Protein 5LAL (pdb70)

Organism: Arabidopsis thaliana (NCBI:txid3702)

Solvent-accessible surface area: 15996 Å² total

B-factor: mean 29.48, std 14.42, range [7.0, 119.24]

Secondary structure (DSSP, 8-state):
--SS-SEEEEEEEEEEB--SS-TTT--EEE-S----SSSS-TT-EEEEEEEEESSS-TTSPPSEEEEEEEEE--SSS--EEEEEEEEEESSS-EEEEEEEEEE-TTSSSEEEEEEEEEETTTT-EEEEEEEEEEEETTTEEEEEEEEEEEEE-/-EESSS-SEEEEEEEEEEB--SS-TTT--EEE-S----SSSS-TT-EEEEEEEEESSS-TTSPPSEEEEEEEEE--SSS--EEEEEEEEEESSS-EEEEEEEEEE-TTSSSEEEEEEEEEETTTT-EEEEEEEEEEEETTTEEEEEEEEEEEE--

Sequence (308 aa):
DQKKPCCKHFSFYFHDILYDGDNVANATSAAIVSPPGLGNFKKFGKKFVIFDGPITMDKNYLSKPVARAQGFYFYDMMKMDFNSWFSSYTLVFNSTEHKGTLNIMMGADLMMMEPTRDLSVVGGTGDFFMMARRGIATFVTDLFQGAKYFRRVKMMDDIKLYECCYTIDQKKPCCKHFSFYFHDILYDGDNVANATSAAIVSPPGLGNFKKFGKKFVIFDGPITMDKNYLSKPVARAQGFYFYDMMKKMDFNSWFSSYTLVFNSTEHKGTLNIMMGADLMMEPTRDLSVVGGTGDFFMMARGIATFVTDLFQGAKYFRRVKMMDDIKLYECCY

Foldseek 3Di:
DDDAFPDKDKWKWKAFEDPPPCVPPGFKYWDDFQPPLADQSAPGKMWGWAAIGRDDDSPDDGQWIKTWMKGFHDHYHTWMWTWIKTAGDDPVFGKIWTWTTTRGVVDQKDKIWRQAMTGQQHGWTDIWMWGWDDDDPPGMTMIIIMTGTRDGD/DFDDVFFPDKDKWKWKAFEDDPPCVPPGFKYFPDFQPPLADARAPGKMWGWAATGRDDDSPDDGQWTKTWMKGFHDHYYTWMWTWTKTAGDDPVDGKIWTWTTICRPVDQKDWTWRDAMTDQGHRWTDIWMWGWPDDDDPGMTMIIIMTGTRDHD

InterPro domains:
  IPR004265 Dirigent protein [PF03018] (40-182)
  IPR004265 Dirigent protein [PTHR46442] (14-187)
  IPR044859 Allene oxide cyclase/Dirigent protein [G3DSA:2.40.480.10] (26-182)

Radius of gyration: 28.72 Å; Cα contacts (8 Å, |Δi|>4): 1039; chains: 2; bounding box: 36×35×93 Å

GO terms:
  GO:0042803 protein homodimerization activity (F, IDA)
  GO:0042349 guiding stereospecific synthesis activity (F, IDA)
  GO:1901599 (-)-pinoresinol biosynthetic process (P, IDA)
  GO:1901598 (-)-pinoresinol metabolic process (P, IMP)
  GO:0042802 identical protein binding (F, IPI)

Nearest PDB structures (foldseek):
  5lal-assembly2_B  TM=9.994E-01  e=2.606E-28  Arabidopsis thaliana
  7uqn-assembly1_A-2  TM=2.261E-01  e=3.482E-01  Papaver somniferum
  8vo1-assembly1_A-2  TM=2.284E-01  e=1.981E-01  Papaver somniferum
  8vo2-assembly1_A-2  TM=2.224E-01  e=2.560E-01  Papaver somniferum
  8vo3-assembly1_A-2  TM=1.797E-01  e=7.515E-01  Papaver somniferum

Structure (mmCIF, N/CA/C/O backbone):
data_5LAL
#
_entry.id   5LAL
#
_cell.length_a   101.090
_cell.length_b   101.090
_cell.length_c   90.240
_cell.angle_alpha   90.000
_cell.angle_beta   90.000
_cell.angle_gamma   120.000
#
_symmetry.space_group_name_H-M   'H 3'
#
loop_
_entity.id
_entity.type
_entity.pdbx_description
1 polymer 'Dirigent protein 6'
2 branched beta-D-xylopyranose-(1-2)-[alpha-D-mannopyranose-(1-6)]beta-D-mannopyranose-(1-4)-2-acetamido-2-deoxy-beta-D-glucopyranose-(1-4)-2-acetamido-2-deoxy-beta-D-glucopyranose
3 branched 2-acetamido-2-deoxy-beta-D-glucopyranose-(1-4)-2-acetamido-2-deoxy-beta-D-glucopyranose
4 branched beta-D-xylopyranose-(1-2)-[alpha-D-mannopyranose-(1-6)]beta-D-mannopyranose-(1-4)-2-acetamido-2-deoxy-beta-D-glucopyranose-(1-4)-[alpha-L-fucopyranose-(1-3)]2-acetamido-2-deoxy-beta-D-glucopyranose
5 branched beta-D-xylopyranose-(1-2)-[alpha-D-mannopyranose-(1-3)][alpha-D-mannopyranose-(1-6)]beta-D-mannopyranose-(1-4)-2-acetamido-2-deoxy-beta-D-glucopyranose-(1-4)-[alpha-L-fucopyranose-(1-3)]2-acetamido-2-deoxy-beta-D-glucopyranose
6 non-polymer alpha-D-mannopyranose
7 non-polymer alpha-L-fucopyranose
8 non-polymer 1,2-ETHANEDIOL
9 non-polymer GLYCINE
10 water water
#
loop_
_atom_site.group_PDB
_atom_site.id
_atom_site.type_symbol
_atom_site.label_atom_id
_atom_site.label_alt_id
_atom_site.label_comp_id
_atom_site.label_asym_id
_atom_site.label_entity_id
_atom_site.label_seq_id
_atom_site.pdbx_PDB_ins_code
_atom_site.Cartn_x
_atom_site.Cartn_y
_atom_site.Cartn_z
_atom_site.occupancy
_atom_site.B_iso_or_equiv
_atom_site.auth_seq_id
_atom_site.auth_comp_id
_atom_site.auth_asym_id
_atom_site.auth_atom_id
_atom_site.pdbx_PDB_model_num
ATOM 1 N N . ASP A 1 6 ? -1.820 -9.116 -12.349 1.00 57.99 35 ASP A N 1
ATOM 2 C CA . ASP A 1 6 ? -0.527 -9.391 -11.750 1.00 50.92 35 ASP A CA 1
ATOM 3 C C . ASP A 1 6 ? -0.665 -10.586 -10.816 1.00 54.87 35 ASP A C 1
ATOM 4 O O . ASP A 1 6 ? -0.381 -10.492 -9.627 1.00 62.76 35 ASP A O 1
ATOM 9 N N . GLN A 1 7 ? -1.111 -11.713 -11.372 1.00 60.97 36 GLN A N 1
ATOM 10 C CA . GLN A 1 7 ? -1.363 -12.920 -10.591 1.00 54.88 36 GLN A CA 1
ATOM 11 C C . GLN A 1 7 ? -1.960 -13.997 -11.492 1.00 63.45 36 GLN A C 1
ATOM 12 O O . GLN A 1 7 ? -1.980 -13.842 -12.718 1.00 73.93 36 GLN A O 1
ATOM 18 N N . LYS A 1 8 ? -2.444 -15.094 -10.906 1.00 71.73 37 LYS A N 1
ATOM 19 C CA . LYS A 1 8 ? -2.976 -16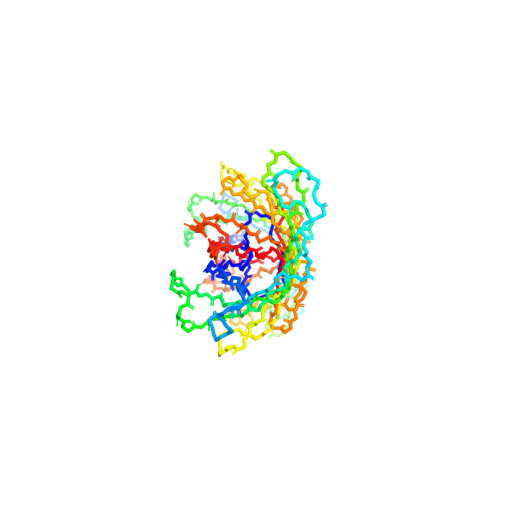.194 -11.706 1.00 62.30 37 LYS A CA 1
ATOM 20 C C . LYS A 1 8 ? -4.382 -15.891 -12.213 1.00 56.73 37 LYS A C 1
ATOM 21 O O . LYS A 1 8 ? -4.616 -15.834 -13.428 1.00 50.05 37 LYS A O 1
ATOM 27 N N . LYS A 1 9 ? -5.328 -15.683 -11.292 1.00 44.93 38 LYS A N 1
ATOM 28 C CA . LYS A 1 9 ? -6.720 -15.480 -11.676 1.00 46.23 38 LYS A CA 1
ATOM 29 C C . LYS A 1 9 ? -6.966 -14.020 -12.052 1.00 40.45 38 LYS A C 1
ATOM 30 O O . LYS A 1 9 ? -6.583 -13.110 -11.308 1.00 33.09 38 LYS A O 1
ATOM 36 N N . PRO A 1 10 ? -7.611 -13.756 -13.175 1.00 29.81 39 PRO A N 1
ATOM 37 C CA . PRO A 1 10 ? -7.895 -12.369 -13.547 1.00 26.53 39 PRO A CA 1
ATOM 38 C C . PRO A 1 10 ? -9.095 -11.802 -12.803 1.00 26.43 39 PRO A C 1
ATOM 39 O O . PRO A 1 10 ? -9.935 -12.535 -12.269 1.00 27.88 39 PRO A O 1
ATOM 50 N N . CYS A 1 11 ? -9.197 -10.472 -12.807 1.00 25.12 40 CYS A N 1
ATOM 51 C CA A CYS A 1 11 ? -10.349 -9.803 -12.220 0.71 27.52 40 CYS A CA 1
ATOM 52 C CA B CYS A 1 11 ? -10.359 -9.813 -12.217 0.29 27.73 40 CYS A CA 1
ATOM 53 C C . CYS A 1 11 ? -11.548 -9.729 -13.160 1.00 30.09 40 CYS A C 1
ATOM 54 O O . CYS A 1 11 ? -12.662 -9.463 -12.706 1.00 29.40 40 CYS A O 1
ATOM 66 N N . LYS A 1 12 ? -11.356 -9.946 -14.456 1.00 23.83 41 LYS A N 1
ATOM 67 C CA . LYS A 1 12 ? -12.467 -10.000 -15.394 1.00 25.79 41 LYS A CA 1
ATOM 68 C C . LYS A 1 12 ? -11.999 -10.919 -16.510 1.00 22.71 41 LYS A C 1
ATOM 69 O O . LYS A 1 12 ? -10.837 -10.835 -16.925 1.00 24.16 41 LYS A O 1
ATOM 77 N N . HIS A 1 13 ? -12.864 -11.829 -16.937 1.00 23.29 42 HIS A N 1
ATOM 78 C CA . HIS A 1 13 ? -12.534 -12.823 -17.958 1.00 24.12 42 HIS A CA 1
ATOM 79 C C . HIS A 1 13 ? -13.705 -12.905 -18.927 1.00 28.06 42 HIS A C 1
ATOM 80 O O . HIS A 1 13 ? -14.840 -13.128 -18.497 1.00 30.96 42 HIS A O 1
ATOM 87 N N . PHE A 1 14 ? -13.431 -12.697 -20.222 1.00 22.38 43 PHE A N 1
ATOM 88 C CA . PHE A 1 14 ? -14.372 -12.868 -21.335 1.00 25.93 43 PHE A CA 1
ATOM 89 C C . PHE A 1 14 ? -13.811 -13.905 -22.285 1.00 23.05 43 PHE A C 1
ATOM 90 O O . PHE A 1 14 ? -12.603 -13.990 -22.479 1.00 25.09 43 PHE A O 1
ATOM 98 N N . SER A 1 15 ? -14.688 -14.697 -22.878 1.00 19.86 44 SER A N 1
ATOM 99 C CA . SER A 1 15 ? -14.316 -15.635 -23.922 1.00 21.45 44 SER A CA 1
ATOM 100 C C . SER A 1 15 ? -15.353 -15.483 -25.026 1.00 23.94 44 SER A C 1
ATOM 101 O O . SER A 1 15 ? -16.557 -15.603 -24.772 1.00 25.15 44 SER A O 1
ATOM 104 N N . PHE A 1 16 ? -14.903 -15.219 -26.250 1.00 20.53 45 PHE A N 1
ATOM 105 C CA . PHE A 1 16 ? -15.818 -15.056 -27.378 1.00 19.71 45 PHE A CA 1
ATOM 106 C C . PHE A 1 16 ? -15.030 -15.220 -28.683 1.00 19.34 45 PHE A C 1
ATOM 107 O O . PHE A 1 16 ? -13.825 -15.491 -28.670 1.00 20.13 45 PHE A O 1
ATOM 124 N N . TYR A 1 17 ? -15.742 -15.168 -29.802 1.00 17.36 46 TYR A N 1
ATOM 125 C CA . TYR A 1 17 ? -15.192 -15.488 -31.118 1.00 18.01 46 TYR A CA 1
ATOM 126 C C . TYR A 1 17 ? -15.160 -14.255 -32.007 1.00 18.75 46 TYR A C 1
ATOM 127 O O . TYR A 1 17 ? -16.142 -13.506 -32.105 1.00 17.84 46 TYR A O 1
ATOM 145 N N . PHE A 1 18 ? -14.015 -14.055 -32.648 1.00 18.04 47 PHE A N 1
ATOM 146 C CA . PHE A 1 18 ? -13.820 -13.040 -33.663 1.00 16.68 47 PHE A CA 1
ATOM 147 C C . PHE A 1 18 ? -13.859 -13.703 -35.035 1.00 15.49 47 PHE A C 1
ATOM 148 O O . PHE A 1 18 ? -13.235 -14.755 -35.242 1.00 16.85 47 PHE A O 1
ATOM 165 N N . HIS A 1 19 ? -14.548 -13.059 -35.973 1.00 14.52 48 HIS A N 1
ATOM 166 C CA . HIS A 1 19 ? -14.715 -13.557 -37.340 1.00 15.28 48 HIS A CA 1
ATOM 167 C C . HIS A 1 19 ? -14.106 -12.584 -38.331 1.00 16.64 48 HIS A C 1
ATOM 168 O O . HIS A 1 19 ? -14.301 -11.373 -38.208 1.00 17.11 48 HIS A O 1
ATOM 182 N N . ASP A 1 20 ? -13.465 -13.124 -39.375 1.00 16.65 49 ASP A N 1
ATOM 183 C CA . ASP A 1 20 ? -12.877 -12.290 -40.428 1.00 16.12 49 ASP A CA 1
ATOM 184 C C . ASP A 1 20 ? -13.277 -12.869 -41.782 1.00 15.56 49 ASP A C 1
ATOM 185 O O . ASP A 1 20 ? -12.994 -14.045 -42.045 1.00 16.69 49 ASP A O 1
ATOM 194 N N . ILE A 1 21 ? -13.929 -12.055 -42.614 1.00 15.19 50 ILE A N 1
ATOM 195 C CA . ILE A 1 21 ? -14.319 -12.424 -43.976 1.00 15.56 50 ILE A CA 1
ATOM 196 C C . ILE A 1 21 ? -13.653 -11.415 -44.895 1.00 14.53 50 ILE A C 1
ATOM 197 O O . ILE A 1 21 ? -14.073 -10.260 -44.977 1.00 16.40 50 ILE A O 1
ATOM 213 N N . LEU A 1 22 ? -12.583 -11.836 -45.545 1.00 14.68 51 LEU A N 1
ATOM 214 C CA . LEU A 1 22 ? -11.798 -10.919 -46.358 1.00 15.68 51 LEU A CA 1
ATOM 215 C C . LEU A 1 22 ? -12.551 -10.523 -47.626 1.00 17.96 51 LEU A C 1
ATOM 216 O O . LEU A 1 22 ? -13.202 -11.347 -48.290 1.00 19.75 51 LEU A O 1
ATOM 232 N N . TYR A 1 23 ? -12.463 -9.257 -47.966 1.00 16.45 52 TYR A N 1
ATOM 233 C CA . TYR A 1 23 ? -12.980 -8.765 -49.246 1.00 17.30 52 TYR A CA 1
ATOM 234 C C . TYR A 1 23 ? -12.243 -9.417 -50.415 1.00 18.64 52 TYR A C 1
ATOM 235 O O . TYR A 1 23 ? -11.014 -9.470 -50.437 1.00 21.14 52 TYR A O 1
ATOM 253 N N . ASP A 1 24 ? -12.994 -9.969 -51.371 1.00 21.24 53 ASP A N 1
ATOM 254 C CA . ASP A 1 24 ? -12.383 -10.693 -52.478 1.00 23.02 53 ASP A CA 1
ATOM 255 C C . ASP A 1 24 ? -12.592 -9.998 -53.808 1.00 27.90 53 ASP A C 1
ATOM 256 O O . ASP A 1 24 ? -12.307 -10.590 -54.863 1.00 27.73 53 ASP A O 1
ATOM 265 N N . GLY A 1 25 ? -13.058 -8.742 -53.783 1.00 25.62 54 GLY A N 1
ATOM 266 C CA . GLY A 1 25 ? -13.356 -7.997 -54.986 1.00 25.30 54 GLY A CA 1
ATOM 267 C C . GLY A 1 25 ? -14.810 -8.038 -55.379 1.00 28.22 54 GLY A C 1
ATOM 268 O O . GLY A 1 25 ? -15.257 -7.168 -56.144 1.00 30.78 54 GLY A O 1
ATOM 272 N N . ASP A 1 26 ? -15.565 -9.004 -54.838 1.00 26.43 55 ASP A N 1
ATOM 273 C CA . ASP A 1 26 ? -16.920 -9.306 -55.278 1.00 31.69 55 ASP A CA 1
ATOM 274 C C . ASP A 1 26 ? -17.915 -9.538 -54.134 1.00 33.49 55 ASP A C 1
ATOM 275 O O . ASP A 1 26 ? -19.049 -9.962 -54.390 1.00 32.03 55 ASP A O 1
ATOM 284 N N . ASN A 1 27 ? -17.539 -9.321 -52.880 1.00 23.04 56 ASN A N 1
ATOM 285 C CA . ASN A 1 27 ? -18.388 -9.664 -51.730 1.00 24.54 56 ASN A CA 1
ATOM 286 C C . ASN A 1 27 ? -18.506 -8.482 -50.749 1.00 22.34 56 ASN A C 1
ATOM 287 O O . ASN A 1 27 ? -18.371 -8.635 -49.529 1.00 21.94 56 ASN A O 1
ATOM 298 N N . VAL A 1 28 ? -18.819 -7.281 -51.258 1.00 22.20 57 VAL A N 1
ATOM 299 C CA . VAL A 1 28 ? -18.844 -6.092 -50.401 1.00 23.04 57 VAL A CA 1
ATOM 300 C C . VAL A 1 28 ? -19.771 -6.304 -49.212 1.00 19.31 57 VAL A C 1
ATOM 301 O O . VAL A 1 28 ? -19.426 -5.989 -48.070 1.00 22.04 57 VAL A O 1
ATOM 314 N N . ALA A 1 29 ? -20.989 -6.826 -49.453 1.00 23.30 58 ALA A N 1
ATOM 315 C CA . ALA A 1 29 ? -21.960 -6.920 -48.371 1.00 22.17 58 ALA A CA 1
ATOM 316 C C . ALA A 1 29 ? -21.537 -7.887 -47.272 1.00 19.12 58 ALA A C 1
ATOM 317 O O . ALA A 1 29 ? -21.860 -7.661 -46.104 1.00 23.06 58 ALA A O 1
ATOM 324 N N . ASN A 1 30 ? -20.814 -8.951 -47.618 1.00 20.07 59 ASN A N 1
ATOM 325 C CA . ASN A 1 30 ? -20.473 -9.991 -46.652 1.00 19.29 59 ASN A CA 1
ATOM 326 C C . ASN A 1 30 ? -19.121 -9.773 -45.987 1.00 17.97 59 ASN A C 1
ATOM 327 O O . ASN A 1 30 ? -18.897 -10.275 -44.879 1.00 18.96 59 ASN A O 1
ATOM 337 N N . ALA A 1 31 ? -18.241 -9.005 -46.605 1.00 18.75 60 ALA A N 1
ATOM 338 C CA . ALA A 1 31 ? -16.880 -8.886 -46.104 1.00 17.26 60 ALA A CA 1
ATOM 339 C C . ALA A 1 31 ? -16.836 -8.026 -44.846 1.00 17.37 60 ALA A C 1
ATOM 340 O O . ALA A 1 31 ? -17.605 -7.062 -44.675 1.00 18.36 60 ALA A O 1
ATOM 347 N N . THR A 1 32 ? -15.875 -8.346 -43.972 1.00 16.02 61 THR A N 1
ATOM 348 C CA . THR A 1 32 ? -15.623 -7.583 -42.755 1.00 14.85 61 THR A CA 1
ATOM 349 C C . THR A 1 32 ? -14.245 -6.962 -42.749 1.00 17.21 61 THR A C 1
ATOM 350 O O . THR A 1 32 ? -13.953 -6.170 -41.848 1.00 16.55 61 THR A O 1
ATOM 361 N N . SER A 1 33 ? -13.423 -7.255 -43.743 1.00 15.97 62 SER A N 1
ATOM 362 C CA . SER A 1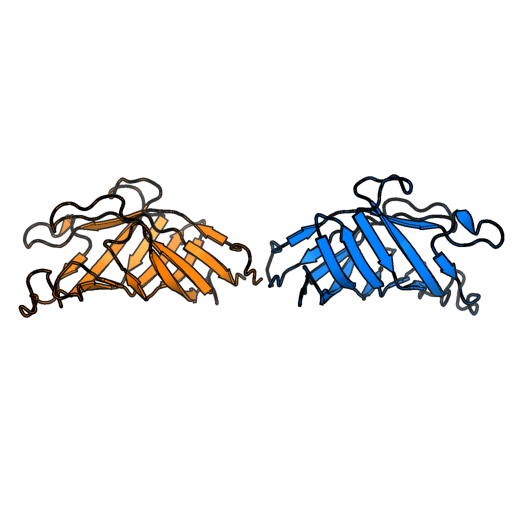 33 ? -12.026 -6.839 -43.728 1.00 14.06 62 SER A CA 1
ATOM 363 C C . SER A 1 33 ? -11.554 -6.734 -45.168 1.00 16.94 62 SER A C 1
ATOM 364 O O . SER A 1 33 ? -12.182 -7.263 -46.080 1.00 16.45 62 SER A O 1
ATOM 372 N N . ALA A 1 34 ? -10.436 -6.052 -45.374 1.00 14.61 63 ALA A N 1
ATOM 373 C CA . ALA A 1 34 ? -9.867 -5.951 -46.710 1.00 14.18 63 ALA A CA 1
ATOM 374 C C . ALA A 1 34 ? -8.366 -5.749 -46.589 1.00 13.61 63 ALA A C 1
ATOM 375 O O . ALA A 1 34 ? -7.878 -4.964 -45.761 1.00 15.35 63 ALA A O 1
ATOM 382 N N . ALA A 1 35 ? -7.638 -6.430 -47.463 1.00 14.92 64 ALA A N 1
ATOM 383 C CA . ALA A 1 35 ? -6.224 -6.164 -47.617 1.00 13.80 64 ALA A CA 1
ATOM 384 C C . ALA A 1 35 ? -6.031 -4.863 -48.350 1.00 16.74 64 ALA A C 1
ATOM 385 O O . ALA A 1 35 ? -6.776 -4.545 -49.288 1.00 18.87 64 ALA A O 1
ATOM 392 N N . ILE A 1 36 ? -5.039 -4.102 -47.925 1.00 14.96 65 ILE A N 1
ATOM 393 C CA . ILE A 1 36 ? -4.786 -2.798 -48.525 1.00 15.36 65 ILE A CA 1
ATOM 394 C C . ILE A 1 36 ? -3.577 -2.785 -49.439 1.00 15.37 65 ILE A C 1
ATOM 395 O O . ILE A 1 36 ? -3.383 -1.799 -50.160 1.00 17.71 65 ILE A O 1
ATOM 411 N N . VAL A 1 37 ? -2.751 -3.834 -49.415 1.00 15.86 66 VAL A N 1
ATOM 412 C CA . VAL A 1 37 ? -1.572 -3.969 -50.266 1.00 17.82 66 VAL A CA 1
ATOM 413 C C . VAL A 1 37 ? -1.485 -5.413 -50.721 1.00 16.27 66 VAL A C 1
ATOM 414 O O . VAL A 1 37 ? -1.979 -6.327 -50.057 1.00 20.14 66 VAL A O 1
ATOM 427 N N . SER A 1 38 ? -0.875 -5.602 -51.890 1.00 18.37 67 SER A N 1
ATOM 428 C CA . SER A 1 38 ? -0.377 -6.913 -52.271 1.00 17.86 67 SER A CA 1
ATOM 429 C C . SER A 1 38 ? 0.846 -7.261 -51.424 1.00 18.88 67 SER A C 1
ATOM 430 O O . SER A 1 38 ? 1.585 -6.375 -50.999 1.00 19.47 67 SER A O 1
ATOM 438 N N . PRO A 1 39 ? 1.093 -8.533 -51.163 1.00 18.02 68 PRO A N 1
ATOM 439 C CA . PRO A 1 39 ? 2.318 -8.899 -50.439 1.00 18.58 68 PRO A CA 1
ATOM 440 C C . PRO A 1 39 ? 3.510 -8.566 -51.311 1.00 16.98 68 PRO A C 1
ATOM 441 O O . PRO A 1 39 ? 3.435 -8.741 -52.534 1.00 18.40 68 PRO A O 1
ATOM 452 N N . PRO A 1 40 ? 4.613 -8.068 -50.744 1.00 15.91 69 PRO A N 1
ATOM 453 C CA . PRO A 1 40 ? 5.747 -7.681 -51.593 1.00 18.07 69 PRO A CA 1
ATOM 454 C C . PRO A 1 40 ? 6.465 -8.842 -52.255 1.00 20.31 69 PRO A C 1
ATOM 455 O O . PRO A 1 40 ? 7.189 -8.620 -53.233 1.00 21.61 69 PRO A O 1
ATOM 466 N N . GLY A 1 41 ? 6.260 -10.063 -51.783 1.00 19.23 70 GLY A N 1
ATOM 467 C CA . GLY A 1 41 ? 6.937 -11.226 -52.324 1.00 20.91 70 GLY A CA 1
ATOM 468 C C . GLY A 1 41 ? 8.125 -11.723 -51.535 1.00 22.62 70 GLY A C 1
ATOM 469 O O . GLY A 1 41 ? 9.065 -12.266 -52.133 1.00 24.41 70 GLY A O 1
ATOM 473 N N . LEU A 1 42 ? 8.127 -11.552 -50.220 1.00 19.35 71 LEU A N 1
ATOM 474 C CA . LEU A 1 42 ? 9.206 -12.039 -49.361 1.00 18.38 71 LEU A CA 1
ATOM 475 C C . LEU A 1 42 ? 8.771 -13.403 -48.856 1.00 21.24 71 LEU A C 1
ATOM 476 O O . LEU A 1 42 ? 8.145 -13.547 -47.800 1.00 21.42 71 LEU A O 1
ATOM 492 N N . GLY A 1 43 ? 9.083 -14.439 -49.635 1.00 22.21 72 GLY A N 1
ATOM 493 C CA . GLY A 1 43 ? 8.587 -15.756 -49.315 1.00 20.42 72 GLY A CA 1
ATOM 494 C C . GLY A 1 43 ? 7.171 -15.959 -49.822 1.00 21.26 72 GLY A C 1
ATOM 495 O O . GLY A 1 43 ? 6.563 -15.089 -50.460 1.00 24.40 72 GLY A O 1
ATOM 499 N N . ASN A 1 44 ? 6.658 -17.154 -49.542 1.00 24.11 73 ASN A N 1
ATOM 500 C CA . ASN A 1 44 ? 5.403 -17.622 -50.112 1.00 27.05 73 ASN A CA 1
ATOM 501 C C . ASN A 1 44 ? 4.268 -17.655 -49.104 1.00 28.57 73 ASN A C 1
ATOM 502 O O . ASN A 1 44 ? 3.244 -18.288 -49.374 1.00 28.64 73 ASN A O 1
ATOM 513 N N . PHE A 1 45 ? 4.430 -17.005 -47.947 1.00 21.58 74 PHE A N 1
ATOM 514 C CA . PHE A 1 45 ? 3.452 -17.033 -46.859 1.00 21.46 74 PHE A CA 1
ATOM 515 C C . PHE A 1 45 ? 2.853 -15.656 -46.595 1.00 17.97 74 PHE A C 1
ATOM 516 O O . PHE A 1 45 ? 2.511 -15.326 -45.457 1.00 19.51 74 PHE A O 1
ATOM 533 N N . LYS A 1 46 ? 2.793 -14.847 -47.628 1.00 17.51 75 LYS A N 1
ATOM 534 C CA A LYS A 1 46 ? 2.072 -13.579 -47.616 0.45 18.26 75 LYS A CA 1
ATOM 535 C CA B LYS A 1 46 ? 2.066 -13.582 -47.609 0.55 18.21 75 LYS A CA 1
ATOM 536 C C . LYS A 1 46 ? 2.710 -12.521 -46.724 1.00 16.46 75 LYS A C 1
ATOM 537 O O . LYS A 1 46 ? 2.032 -11.585 -46.304 1.00 15.45 75 LYS A O 1
ATOM 572 N N . PHE A 1 47 ? 4.014 -12.620 -46.443 1.00 15.52 76 PHE A N 1
ATOM 573 C CA . PHE A 1 47 ? 4.713 -11.594 -45.672 1.00 16.73 76 PHE A CA 1
ATOM 574 C C . PHE A 1 47 ? 4.351 -10.211 -46.183 1.00 14.82 76 PHE A C 1
ATOM 575 O O . PHE A 1 47 ? 4.436 -9.936 -47.376 1.00 15.31 76 PHE A O 1
ATOM 592 N N . GLY A 1 48 ? 3.920 -9.357 -45.267 1.00 15.25 77 GLY A N 1
ATOM 593 C CA . GLY A 1 48 ? 3.610 -7.978 -45.591 1.00 15.83 77 GLY A CA 1
ATOM 594 C C . GLY A 1 48 ? 2.179 -7.713 -46.011 1.00 16.95 77 GLY A C 1
ATOM 595 O O . GLY A 1 48 ? 1.800 -6.539 -46.094 1.00 17.22 77 GLY A O 1
ATOM 599 N N . LYS A 1 49 ? 1.371 -8.741 -46.278 1.00 16.64 78 LYS A N 1
ATOM 600 C CA A LYS A 1 49 ? -0.049 -8.529 -46.552 0.56 14.38 78 LYS A CA 1
ATOM 601 C CA B LYS A 1 49 ? -0.048 -8.529 -46.553 0.44 14.37 78 LYS A CA 1
ATOM 602 C C . LYS A 1 49 ? -0.697 -7.910 -45.325 1.00 15.84 78 LYS A C 1
ATOM 603 O O . LYS A 1 49 ? -0.609 -8.454 -44.224 1.00 15.32 78 LYS A O 1
ATOM 638 N N . PHE A 1 50 ? -1.344 -6.759 -45.505 1.00 15.15 79 PHE A N 1
ATOM 639 C CA . PHE A 1 50 ? -1.816 -5.923 -44.401 1.00 13.50 79 PHE A CA 1
ATOM 640 C C . PHE A 1 50 ? -3.324 -5.769 -44.557 1.00 13.66 79 PHE A C 1
ATOM 641 O O . PHE A 1 50 ? -3.793 -5.343 -45.620 1.00 14.33 79 PHE A O 1
ATOM 658 N N . VAL A 1 51 ? -4.074 -6.093 -43.496 1.00 13.85 80 VAL A N 1
ATOM 659 C CA . VAL A 1 51 ? -5.531 -6.194 -43.560 1.00 13.44 80 VAL A CA 1
ATOM 660 C C . VAL A 1 51 ? -6.129 -5.293 -42.493 1.00 12.49 80 VAL A C 1
ATOM 661 O O . VAL A 1 51 ? -5.779 -5.405 -41.312 1.00 14.09 80 VAL A O 1
ATOM 674 N N . ILE A 1 52 ? -7.089 -4.472 -42.882 1.00 13.58 81 ILE A N 1
ATOM 675 C CA . ILE A 1 52 ? -7.881 -3.695 -41.938 1.00 14.76 81 ILE A CA 1
ATOM 676 C C . ILE A 1 52 ? -9.240 -4.360 -41.782 1.00 14.88 81 ILE A C 1
ATOM 677 O O . ILE A 1 52 ? -9.817 -4.833 -42.766 1.00 14.67 81 ILE A O 1
ATOM 693 N N . PHE A 1 53 ? -9.739 -4.401 -40.544 1.00 13.82 82 PHE A N 1
ATOM 694 C CA . PHE A 1 53 ? -10.975 -5.110 -40.265 1.00 14.40 82 PHE A CA 1
ATOM 695 C C . PHE A 1 53 ? -11.902 -4.362 -39.315 1.00 14.72 82 PHE A C 1
ATOM 696 O O . PHE A 1 53 ? -11.479 -3.553 -38.481 1.00 15.15 82 PHE A O 1
ATOM 713 N N . ASP A 1 54 ? -13.202 -4.668 -39.471 1.00 16.92 83 ASP A N 1
ATOM 714 C CA . ASP A 1 54 ? -14.269 -4.263 -38.544 1.00 15.81 83 ASP A CA 1
ATOM 715 C C . ASP A 1 54 ? -15.198 -5.478 -38.447 1.00 17.96 83 ASP A C 1
ATOM 716 O O . ASP A 1 54 ? -16.167 -5.601 -39.209 1.00 18.22 83 ASP A O 1
ATOM 725 N N . GLY A 1 55 ? -14.861 -6.396 -37.567 1.00 18.41 84 GLY A N 1
ATOM 726 C CA . GLY A 1 55 ? -15.524 -7.681 -37.544 1.00 16.63 84 GLY A CA 1
ATOM 727 C C . GLY A 1 55 ? -16.316 -7.912 -36.294 1.00 16.76 84 GLY A C 1
ATOM 728 O O . GLY A 1 55 ? -16.101 -7.255 -35.265 1.00 17.27 84 GLY A O 1
ATOM 732 N N . PRO A 1 56 ? -17.261 -8.856 -36.364 1.00 15.83 85 PRO A N 1
ATOM 733 C CA . PRO A 1 56 ? -18.130 -9.130 -35.226 1.00 19.17 85 PRO A CA 1
ATOM 734 C C . PRO A 1 56 ? -17.461 -10.035 -34.218 1.00 16.04 85 PRO A C 1
ATOM 735 O O . PRO A 1 56 ? -16.656 -10.919 -34.546 1.00 17.23 85 PRO A O 1
ATOM 746 N N . ILE A 1 57 ? -17.841 -9.812 -32.959 1.00 16.60 86 ILE A N 1
ATOM 747 C CA . ILE A 1 57 ? -17.472 -10.643 -31.824 1.00 17.47 86 ILE A CA 1
ATOM 748 C C . ILE A 1 57 ? -18.770 -11.281 -31.346 1.00 19.22 86 ILE A C 1
ATOM 749 O O . ILE A 1 57 ? -19.728 -10.557 -31.030 1.00 18.88 86 ILE A O 1
ATOM 765 N N . THR A 1 58 ? -18.816 -12.609 -31.362 1.00 18.18 87 THR A N 1
ATOM 766 C CA . THR A 1 58 ? -20.006 -13.387 -31.038 1.00 20.26 87 THR A CA 1
ATOM 767 C C . THR A 1 58 ? -19.708 -14.350 -29.894 1.00 20.94 87 THR A C 1
ATOM 768 O O . THR A 1 58 ? -18.575 -14.796 -29.690 1.00 19.78 87 THR A O 1
ATOM 779 N N . MET A 1 59 ? -20.770 -14.730 -29.153 1.00 22.60 88 MET A N 1
ATOM 780 C CA . MET A 1 59 ? -20.584 -15.692 -28.073 1.00 22.90 88 MET A CA 1
ATOM 781 C C . MET A 1 59 ? -20.492 -17.133 -28.551 1.00 23.41 88 MET A C 1
ATOM 782 O O . MET A 1 59 ? -19.841 -17.962 -27.901 1.00 25.33 88 MET A O 1
ATOM 796 N N . ASP A 1 60 ? -21.093 -17.444 -29.688 1.00 26.38 89 ASP A N 1
ATOM 797 C CA . ASP A 1 60 ? -20.967 -18.767 -30.285 1.00 26.40 89 ASP A CA 1
ATOM 798 C C . ASP A 1 60 ? -20.157 -18.666 -31.583 1.00 26.47 89 ASP A C 1
ATOM 799 O O . ASP A 1 60 ? -19.599 -17.606 -31.917 1.00 24.68 89 ASP A O 1
ATOM 808 N N . LYS A 1 61 ? -20.068 -19.771 -32.311 1.00 25.27 90 LYS A N 1
ATOM 809 C CA . LYS A 1 61 ? -19.174 -19.872 -33.463 1.00 24.83 90 LYS A CA 1
ATOM 810 C C . LYS A 1 61 ? -19.795 -19.396 -34.772 1.00 21.29 90 LYS A C 1
ATOM 811 O O . LYS A 1 61 ? -19.161 -19.509 -35.825 1.00 24.65 90 LYS A O 1
ATOM 830 N N . ASN A 1 62 ? -20.988 -18.854 -34.743 1.00 23.06 91 ASN A N 1
ATOM 831 C CA . ASN A 1 62 ? -21.716 -18.462 -35.937 1.00 23.89 91 ASN A CA 1
ATOM 832 C C . ASN A 1 62 ? -21.455 -16.984 -36.210 1.00 23.42 91 ASN A C 1
ATOM 833 O O . ASN A 1 62 ? -21.827 -16.131 -35.402 1.00 22.96 91 ASN A O 1
ATOM 844 N N . TYR A 1 63 ? -20.833 -16.682 -37.349 1.00 22.79 92 TYR A N 1
ATOM 845 C CA . TYR A 1 63 ? -20.553 -15.283 -37.709 1.00 21.30 92 TYR A CA 1
ATOM 846 C C . TYR A 1 63 ? -21.812 -14.453 -37.916 1.00 23.07 92 TYR A C 1
ATOM 847 O O . TYR A 1 63 ? -21.719 -13.223 -38.004 1.00 26.15 92 TYR A O 1
ATOM 865 N N . LEU A 1 64 ? -22.979 -15.083 -38.025 1.00 25.75 93 LEU A N 1
ATOM 866 C CA . LEU A 1 64 ? -24.229 -14.355 -38.171 1.00 25.97 93 LEU A CA 1
ATOM 867 C C . LEU A 1 64 ? -24.942 -14.099 -36.848 1.00 24.14 93 LEU A C 1
ATOM 868 O O . LEU A 1 64 ? -25.996 -13.454 -36.854 1.00 29.48 93 LEU A O 1
ATOM 884 N N . SER A 1 65 ? -24.411 -14.603 -35.738 1.00 23.47 94 SER A N 1
ATOM 885 C CA . SER A 1 65 ? -25.016 -14.374 -34.426 1.00 21.94 94 SER A CA 1
ATOM 886 C C . SER A 1 65 ? -24.981 -12.894 -34.059 1.00 25.93 94 SER A C 1
ATOM 887 O O . SER A 1 65 ? -24.135 -12.127 -34.538 1.00 26.49 94 SER A O 1
ATOM 895 N N . LYS A 1 66 ? -25.904 -12.491 -33.190 1.00 27.03 95 LYS A N 1
ATOM 896 C CA . LYS A 1 66 ? -25.962 -11.105 -32.752 1.00 27.72 95 LYS A CA 1
ATOM 897 C C . LYS A 1 66 ? -24.646 -10.758 -32.068 1.00 23.66 95 LYS A C 1
ATOM 898 O O . LYS A 1 66 ? -24.274 -11.428 -31.105 1.00 27.50 95 LYS A O 1
ATOM 917 N N . PRO A 1 67 ? -23.914 -9.749 -32.534 1.00 23.19 96 PRO A N 1
ATOM 918 C CA . PRO A 1 67 ? -22.616 -9.453 -31.919 1.00 21.32 96 PRO A CA 1
ATOM 919 C C . PRO A 1 67 ? -22.757 -8.857 -30.529 1.00 21.86 96 PRO A C 1
ATOM 920 O O . PRO A 1 67 ? -23.651 -8.051 -30.257 1.00 25.44 96 PRO A O 1
ATOM 931 N N . VAL A 1 68 ? -21.812 -9.219 -29.677 1.00 19.96 97 VAL A N 1
ATOM 932 C CA . VAL A 1 68 ? -21.693 -8.623 -28.351 1.00 21.17 97 VAL A CA 1
ATOM 933 C C . VAL A 1 68 ? -20.701 -7.465 -28.362 1.00 22.81 97 VAL A C 1
ATOM 934 O O . VAL A 1 68 ? -20.690 -6.651 -27.422 1.00 22.75 97 VAL A O 1
ATOM 947 N N . ALA A 1 69 ? -19.892 -7.351 -29.411 1.00 19.75 98 ALA A N 1
ATOM 948 C CA . ALA A 1 69 ? -18.910 -6.288 -29.575 1.00 18.56 98 ALA A CA 1
ATOM 949 C C . ALA A 1 69 ? -18.448 -6.357 -31.016 1.00 21.12 98 ALA A C 1
ATOM 950 O O . ALA A 1 69 ? -18.799 -7.283 -31.753 1.00 18.92 98 ALA A O 1
ATOM 957 N N . ARG A 1 70 ? -17.623 -5.389 -31.385 1.00 17.96 99 ARG A N 1
ATOM 958 C CA . ARG A 1 70 ? -16.922 -5.401 -32.656 1.00 17.58 99 ARG A CA 1
ATOM 959 C C . ARG A 1 70 ? -15.438 -5.274 -32.373 1.00 18.24 99 ARG A C 1
ATOM 960 O O . ARG A 1 70 ? -15.021 -4.747 -31.338 1.00 19.18 99 ARG A O 1
ATOM 981 N N . ALA A 1 71 ? -14.645 -5.845 -33.265 1.00 16.69 100 ALA A N 1
ATOM 982 C CA . ALA A 1 71 ? -13.197 -5.679 -33.257 1.00 16.25 100 ALA A CA 1
ATOM 983 C C . ALA A 1 71 ? -12.815 -4.853 -34.471 1.00 14.41 100 ALA A C 1
ATOM 984 O O . ALA A 1 71 ? -13.138 -5.209 -35.607 1.00 15.85 100 ALA A O 1
ATOM 991 N N . GLN A 1 72 ? -12.141 -3.734 -34.230 1.00 14.97 101 GLN A N 1
ATOM 992 C CA . GLN A 1 72 ? -11.710 -2.784 -35.262 1.00 14.42 101 GLN A CA 1
ATOM 993 C C . GLN A 1 72 ? -10.212 -2.584 -35.143 1.00 13.21 101 GLN A C 1
ATOM 994 O O . GLN A 1 72 ? -9.713 -2.278 -34.055 1.00 13.77 101 GLN A O 1
ATOM 1008 N N . GLY A 1 73 ? -9.510 -2.775 -36.243 1.00 13.52 102 GLY A N 1
ATOM 1009 C CA . GLY A 1 73 ? -8.073 -2.623 -36.216 1.00 14.39 102 GLY A CA 1
ATOM 1010 C C . GLY A 1 73 ? -7.444 -3.270 -37.416 1.00 13.38 102 GLY A C 1
ATOM 1011 O O . GLY A 1 73 ? -8.022 -3.238 -38.505 1.00 12.77 102 GLY A O 1
ATOM 1015 N N . PHE A 1 74 ? -6.256 -3.861 -37.254 1.00 12.98 103 PHE A N 1
ATOM 1016 C CA . PHE A 1 74 ? -5.549 -4.429 -38.378 1.00 12.89 103 PHE A CA 1
ATOM 1017 C C . PHE A 1 74 ? -4.739 -5.632 -37.939 1.00 13.40 103 PHE A C 1
ATOM 1018 O O . PHE A 1 74 ? -4.420 -5.819 -36.753 1.00 13.63 103 PHE A O 1
ATOM 1035 N N . TYR A 1 75 ? -4.402 -6.435 -38.928 1.00 13.56 104 TYR A N 1
ATOM 1036 C CA . TYR A 1 75 ? -3.407 -7.474 -38.781 1.00 14.39 104 TYR A CA 1
ATOM 1037 C C . TYR A 1 75 ? -2.564 -7.510 -40.036 1.00 13.20 104 TYR A C 1
ATOM 1038 O O . TYR A 1 75 ? -2.986 -7.098 -41.119 1.00 13.78 104 TYR A O 1
ATOM 1056 N N . PHE A 1 76 ? -1.370 -8.063 -39.903 1.00 14.06 105 PHE A N 1
ATOM 1057 C CA . PHE A 1 76 ? -0.560 -8.357 -41.075 1.00 13.76 105 PHE A CA 1
ATOM 1058 C C . PHE A 1 76 ? 0.224 -9.642 -40.905 1.00 14.86 105 PHE A C 1
ATOM 1059 O O . PHE A 1 76 ? 0.512 -10.061 -39.806 1.00 15.26 105 PHE A O 1
ATOM 1076 N N . TYR A 1 77 ? 0.549 -10.263 -42.025 1.00 14.28 106 TYR A N 1
ATOM 1077 C CA . TYR A 1 77 ? 1.422 -11.434 -42.000 1.00 16.99 106 TYR A CA 1
ATOM 1078 C C . TYR A 1 77 ? 2.879 -11.009 -42.026 1.00 15.23 106 TYR A C 1
ATOM 1079 O O . TYR A 1 77 ? 3.253 -9.986 -42.599 1.00 14.29 106 TYR A O 1
ATOM 1097 N N . ASP A 1 78 ? 3.731 -11.771 -41.341 1.00 15.33 107 ASP A N 1
ATOM 1098 C CA . ASP A 1 78 ? 5.085 -11.270 -41.129 1.00 15.50 107 ASP A CA 1
ATOM 1099 C C . ASP A 1 78 ? 6.140 -12.360 -41.016 1.00 15.35 107 ASP A C 1
ATOM 1100 O O . ASP A 1 78 ? 7.156 -12.149 -40.338 1.00 16.80 107 ASP A O 1
ATOM 1109 N N . MET A 1 79 ? 5.972 -13.486 -41.715 1.00 15.79 108 MET A N 1
ATOM 1110 C CA A MET A 1 79 ? 6.992 -14.526 -41.704 0.61 17.13 108 MET A CA 1
ATOM 1111 C CA B MET A 1 79 ? 6.986 -14.528 -41.708 0.39 17.00 108 MET A CA 1
ATOM 1112 C C . MET A 1 79 ? 7.281 -15.014 -43.120 1.00 17.71 108 MET A C 1
ATOM 1113 O O . MET A 1 79 ? 6.382 -15.182 -43.942 1.00 17.60 108 MET A O 1
ATOM 1138 N N . LYS A 1 80 ? 8.568 -15.236 -43.389 1.00 18.88 109 LYS A N 1
ATOM 1139 C CA . LYS A 1 80 ? 9.038 -15.603 -44.719 1.00 18.48 109 LYS A CA 1
ATOM 1140 C C . LYS A 1 80 ? 8.773 -17.070 -45.044 1.00 17.26 109 LYS A C 1
ATOM 1141 O O . LYS A 1 80 ? 8.404 -17.377 -46.176 1.00 20.93 109 LYS A O 1
ATOM 1160 N N . MET A 1 81 ? 8.912 -17.948 -44.055 1.00 19.35 110 MET A N 1
ATOM 1161 C CA . MET A 1 81 ? 8.971 -19.393 -44.317 1.00 24.30 110 MET A CA 1
ATOM 1162 C C . MET A 1 81 ? 7.783 -20.173 -43.776 1.00 27.95 110 MET A C 1
ATOM 1163 O O . MET A 1 81 ? 7.751 -21.402 -43.903 1.00 28.24 110 MET A O 1
ATOM 1177 N N . ASP A 1 82 ? 6.803 -19.491 -43.192 1.00 23.21 111 ASP A N 1
ATOM 1178 C CA . ASP A 1 82 ? 5.587 -20.076 -42.648 1.00 24.73 111 ASP A CA 1
ATOM 1179 C C . ASP A 1 82 ? 4.685 -18.885 -42.362 1.00 22.52 111 ASP A C 1
ATOM 1180 O O . ASP A 1 82 ? 5.099 -17.725 -42.523 1.00 21.30 111 ASP A O 1
ATOM 1189 N N . PHE A 1 83 ? 3.437 -19.175 -42.005 1.00 22.26 112 PHE A N 1
ATOM 1190 C CA . PHE A 1 83 ? 2.480 -18.120 -41.661 1.00 19.31 112 PHE A CA 1
ATOM 1191 C C . PHE A 1 83 ? 2.686 -17.646 -40.231 1.00 23.82 112 PHE A C 1
ATOM 1192 O O . PHE A 1 83 ? 2.806 -18.451 -39.305 1.00 22.76 112 PHE A O 1
ATOM 1209 N N . ASN A 1 84 ? 2.661 -16.320 -40.045 1.00 17.63 113 ASN A N 1
ATOM 1210 C CA . ASN A 1 84 ? 2.723 -15.690 -38.740 1.00 16.50 113 ASN A CA 1
ATOM 1211 C C . ASN A 1 84 ? 2.046 -14.331 -38.915 1.00 16.27 113 ASN A C 1
ATOM 1212 O O . ASN A 1 84 ? 2.019 -13.799 -40.023 1.00 16.91 113 ASN A O 1
ATOM 1223 N N . SER A 1 85 ? 1.492 -13.793 -37.851 1.00 16.13 114 SER A N 1
ATOM 1224 C CA . SER A 1 85 ? 0.812 -12.516 -37.990 1.00 16.96 114 SER A CA 1
ATOM 1225 C C . SER A 1 85 ? 0.994 -11.665 -36.753 1.00 16.04 114 SER A C 1
ATOM 1226 O O . SER A 1 85 ? 1.589 -12.060 -35.744 1.00 15.64 114 SER A O 1
ATOM 1234 N N . TRP A 1 86 ? 0.511 -10.438 -36.869 1.00 15.48 115 TRP A N 1
ATOM 1235 C CA . TRP A 1 86 ? 0.682 -9.423 -35.850 1.00 15.31 115 TRP A CA 1
ATOM 1236 C C . TRP A 1 86 ? -0.577 -8.573 -35.872 1.00 14.62 115 TRP A C 1
ATOM 1237 O O . TRP A 1 86 ? -1.081 -8.258 -36.946 1.00 15.72 115 TRP A O 1
ATOM 1258 N N . PHE A 1 87 ? -1.104 -8.254 -34.703 1.00 14.09 116 PHE A N 1
ATOM 1259 C CA . PHE A 1 87 ? -2.380 -7.568 -34.566 1.00 15.58 116 PHE A CA 1
ATOM 1260 C C . PHE A 1 87 ? -2.297 -6.328 -33.688 1.00 15.49 116 PHE A C 1
ATOM 1261 O O . PHE A 1 87 ? -1.568 -6.289 -32.686 1.00 15.36 116 PHE A O 1
ATOM 1278 N N . SER A 1 88 ? -3.102 -5.336 -34.031 1.00 14.58 117 SER A N 1
ATOM 1279 C CA A SER A 1 88 ? -3.433 -4.251 -33.116 0.56 15.02 117 SER A CA 1
ATOM 1280 C CA B SER A 1 88 ? -3.430 -4.239 -33.124 0.44 15.04 117 SER A CA 1
ATOM 1281 C C . SER A 1 88 ? -4.868 -3.843 -33.390 1.00 15.50 117 SER A C 1
ATOM 1282 O O . SER A 1 88 ? -5.240 -3.604 -34.543 1.00 15.23 117 SER A O 1
ATOM 1295 N N . TYR A 1 89 ? -5.659 -3.767 -32.346 1.00 14.66 118 TYR A N 1
ATOM 1296 C CA . TYR A 1 89 ? -7.072 -3.520 -32.549 1.00 14.25 118 TYR A CA 1
ATOM 1297 C C . TYR A 1 89 ? -7.732 -3.064 -31.254 1.00 13.23 118 TYR A C 1
ATOM 1298 O O . TYR A 1 89 ? -7.143 -3.088 -30.155 1.00 13.43 118 TYR A O 1
ATOM 1316 N N . THR A 1 90 ? -8.995 -2.687 -31.403 1.00 14.67 119 THR A N 1
ATOM 1317 C CA . THR A 1 90 ? -9.860 -2.252 -30.320 1.00 14.49 119 THR A CA 1
ATOM 1318 C C . THR A 1 90 ? -11.099 -3.131 -30.334 1.00 15.39 119 THR A C 1
ATOM 1319 O O . THR A 1 90 ? -11.741 -3.297 -31.377 1.00 16.21 119 THR A O 1
ATOM 1330 N N . LEU A 1 91 ? -11.460 -3.652 -29.173 1.00 14.86 120 LEU A N 1
ATOM 1331 C CA . LEU A 1 91 ? -12.778 -4.244 -28.984 1.00 15.18 120 LEU A CA 1
ATOM 1332 C C . LEU A 1 91 ? -13.692 -3.128 -28.537 1.00 15.95 120 LEU A C 1
ATOM 1333 O O . LEU A 1 91 ? -13.386 -2.423 -27.550 1.00 17.44 120 LEU A O 1
ATOM 1349 N N . VAL A 1 92 ? -14.777 -2.931 -29.283 1.00 15.93 121 VAL A N 1
ATOM 1350 C CA . VAL A 1 92 ? -15.727 -1.838 -29.080 1.00 17.39 121 VAL A CA 1
ATOM 1351 C C . VAL A 1 92 ? -17.036 -2.456 -28.598 1.00 18.42 121 VAL A C 1
ATOM 1352 O O . VAL A 1 92 ? -17.671 -3.245 -29.318 1.00 19.90 121 VAL A O 1
ATOM 1365 N N . PHE A 1 93 ? -17.423 -2.127 -27.357 1.00 18.40 122 PHE A N 1
ATOM 1366 C CA . PHE A 1 93 ? -18.675 -2.586 -26.766 1.00 20.50 122 PHE A CA 1
ATOM 1367 C C . PHE A 1 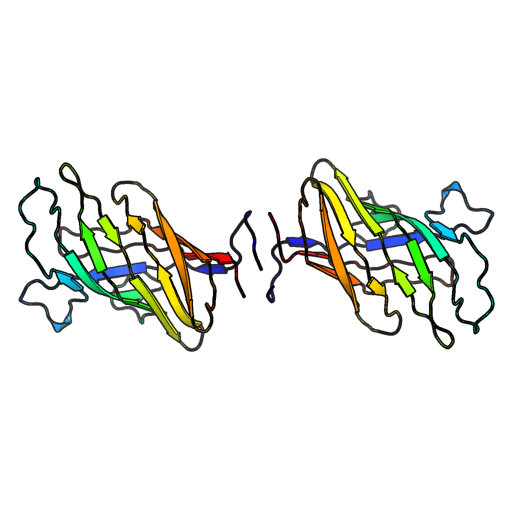93 ? -19.686 -1.445 -26.754 1.00 22.03 122 PHE A C 1
ATOM 1368 O O . PHE A 1 93 ? -19.390 -0.332 -26.295 1.00 21.79 122 PHE A O 1
ATOM 1385 N N . ASN A 1 94 ? -20.890 -1.731 -27.227 1.00 23.12 123 ASN A N 1
ATOM 1386 C CA . ASN A 1 94 ? -21.961 -0.750 -27.271 1.00 27.03 123 ASN A CA 1
ATOM 1387 C C . ASN A 1 94 ? -23.293 -1.472 -27.095 1.00 28.78 123 ASN A C 1
ATOM 1388 O O . ASN A 1 94 ? -24.125 -1.499 -27.995 1.00 33.35 123 ASN A O 1
ATOM 1398 N N . SER A 1 95 ? -23.464 -2.090 -25.934 1.00 27.77 124 SER A N 1
ATOM 1399 C CA . SER A 1 95 ? -24.677 -2.827 -25.606 1.00 32.76 124 SER A CA 1
ATOM 1400 C C . SER A 1 95 ? -25.213 -2.358 -24.260 1.00 41.53 124 SER A C 1
ATOM 1401 O O . SER A 1 95 ? -24.536 -1.674 -23.493 1.00 32.92 124 SER A O 1
ATOM 1409 N N . THR A 1 96 ? -26.442 -2.766 -23.947 1.00 41.06 125 THR A N 1
ATOM 1410 C CA . THR A 1 96 ? -26.978 -2.431 -22.630 1.00 40.95 125 THR A CA 1
ATOM 1411 C C . THR A 1 96 ? -26.087 -2.973 -21.521 1.00 42.18 125 THR A C 1
ATOM 1412 O O . THR A 1 96 ? -26.070 -2.414 -20.417 1.00 42.14 125 THR A O 1
ATOM 1423 N N . GLU A 1 97 ? -25.299 -4.010 -21.819 1.00 31.30 126 GLU A N 1
ATOM 1424 C CA . GLU A 1 97 ? -24.466 -4.686 -20.829 1.00 40.65 126 GLU A CA 1
ATOM 1425 C C . GLU A 1 97 ? -23.108 -4.001 -20.629 1.00 45.52 126 GLU A C 1
ATOM 1426 O O . GLU A 1 97 ? -22.665 -3.830 -19.490 1.00 37.80 126 GLU A O 1
ATOM 1438 N N . HIS A 1 98 ? -22.404 -3.661 -21.718 1.00 37.02 127 HIS A N 1
ATOM 1439 C CA . HIS A 1 98 ? -21.085 -3.030 -21.641 1.00 32.21 127 HIS A CA 1
ATOM 1440 C C . HIS A 1 98 ? -20.992 -1.899 -22.659 1.00 28.74 127 HIS A C 1
ATOM 1441 O O . HIS A 1 98 ? -21.400 -2.041 -23.822 1.00 24.99 127 HIS A O 1
ATOM 1455 N N . LYS A 1 99 ? -20.406 -0.780 -22.237 1.00 26.27 128 LYS A N 1
ATOM 1456 C CA . LYS A 1 99 ? -20.142 0.333 -23.135 1.00 22.82 128 LYS A CA 1
ATOM 1457 C C . LYS A 1 99 ? -18.719 0.752 -22.846 1.00 22.45 128 LYS A C 1
ATOM 1458 O O . LYS A 1 99 ? -18.407 1.129 -21.723 1.00 21.75 128 LYS A O 1
ATOM 1477 N N . GLY A 1 100 ? -17.850 0.628 -23.829 1.00 19.71 129 GLY A N 1
ATOM 1478 C CA . GLY A 1 100 ? -16.461 0.966 -23.619 1.00 20.06 129 GLY A CA 1
ATOM 1479 C C . GLY A 1 100 ? -15.616 0.276 -24.672 1.00 18.86 129 GLY A C 1
ATOM 1480 O O . GLY A 1 100 ? -16.129 -0.286 -25.631 1.00 19.53 129 GLY A O 1
ATOM 1484 N N . THR A 1 101 ? -14.304 0.359 -24.474 1.00 19.01 130 THR A N 1
ATOM 1485 C CA . THR A 1 101 ? -13.346 -0.216 -25.421 1.00 17.64 130 THR A CA 1
ATOM 1486 C C . THR A 1 101 ? -12.177 -0.841 -24.686 1.00 17.84 130 THR A C 1
ATOM 1487 O O . THR A 1 101 ? -11.848 -0.464 -23.567 1.00 16.98 130 THR A O 1
ATOM 1498 N N . LEU A 1 102 ? -11.538 -1.819 -25.349 1.00 15.73 131 LEU A N 1
ATOM 1499 C CA . LEU A 1 102 ? -10.297 -2.443 -24.899 1.00 14.88 131 LEU A CA 1
ATOM 1500 C C . LEU A 1 102 ? -9.311 -2.390 -26.050 1.00 16.40 131 LEU A C 1
ATOM 1501 O O . LEU A 1 102 ? -9.667 -2.747 -27.171 1.00 15.81 131 LEU A O 1
ATOM 1517 N N . ASN A 1 103 ? -8.091 -1.972 -25.781 1.00 14.32 132 ASN A N 1
ATOM 1518 C CA . ASN A 1 103 ? -7.045 -1.819 -26.789 1.00 15.50 132 ASN A CA 1
ATOM 1519 C C . ASN A 1 103 ? -6.024 -2.943 -26.615 1.00 15.53 132 ASN A C 1
ATOM 1520 O O . ASN A 1 103 ? -5.553 -3.207 -25.498 1.00 15.38 132 ASN A O 1
ATOM 1531 N N . ILE A 1 104 ? -5.717 -3.630 -27.704 1.00 16.02 133 ILE A N 1
ATOM 1532 C CA . ILE A 1 104 ? -4.966 -4.875 -27.694 1.00 15.37 133 ILE A CA 1
ATOM 1533 C C . ILE A 1 104 ? -3.919 -4.852 -28.799 1.00 17.09 133 ILE A C 1
ATOM 1534 O O . ILE A 1 104 ? -4.191 -4.372 -29.907 1.00 16.57 133 ILE A O 1
ATOM 1550 N N . MET A 1 105 ? -2.736 -5.406 -28.533 1.00 14.84 134 MET A N 1
ATOM 1551 C CA A MET A 1 105 ? -1.713 -5.525 -29.565 0.63 15.68 134 MET A CA 1
ATOM 1552 C CA B MET A 1 105 ? -1.700 -5.517 -29.557 0.37 15.65 134 MET A CA 1
ATOM 1553 C C . MET A 1 105 ? -0.764 -6.668 -29.234 1.00 15.35 134 MET A C 1
ATOM 1554 O O . MET A 1 105 ? -0.538 -6.990 -28.064 1.00 15.57 134 MET A O 1
ATOM 1579 N N . GLY A 1 106 ? -0.210 -7.259 -30.279 1.00 14.67 135 GLY A N 1
ATOM 1580 C CA . GLY A 1 106 ? 0.879 -8.190 -30.107 1.00 16.79 135 GLY A CA 1
ATOM 1581 C C . GLY A 1 106 ? 0.987 -9.202 -31.220 1.00 17.36 135 GLY A C 1
ATOM 1582 O O . GLY A 1 106 ? 0.359 -9.112 -32.262 1.00 15.09 135 GLY A O 1
ATOM 1586 N N . ALA A 1 107 ? 1.833 -10.201 -30.961 1.00 18.27 136 ALA A N 1
ATOM 1587 C CA . ALA A 1 107 ? 2.229 -11.154 -31.987 1.00 18.69 136 ALA A CA 1
ATOM 1588 C C . ALA A 1 107 ? 1.271 -12.330 -31.975 1.00 19.83 136 ALA A C 1
ATOM 1589 O O . ALA A 1 107 ? 1.141 -13.043 -30.963 1.00 20.89 136 ALA A O 1
ATOM 1596 N N . ASP A 1 108 ? 0.578 -12.535 -33.080 1.00 19.45 137 ASP A N 1
ATOM 1597 C CA . ASP A 1 108 ? -0.307 -13.685 -33.227 1.00 20.29 137 ASP A CA 1
ATOM 1598 C C . ASP A 1 108 ? 0.527 -14.802 -33.839 1.00 20.99 137 ASP A C 1
ATOM 1599 O O . ASP A 1 108 ? 0.577 -14.967 -35.059 1.00 21.01 137 ASP A O 1
ATOM 1608 N N . LEU A 1 109 ? 1.193 -15.566 -32.965 1.00 20.22 138 LEU A N 1
ATOM 1609 C CA . LEU A 1 109 ? 2.089 -16.664 -33.337 1.00 19.44 138 LEU A CA 1
ATOM 1610 C C . LEU A 1 109 ? 1.254 -17.848 -33.831 1.00 22.50 138 LEU A C 1
ATOM 1611 O O . LEU A 1 109 ? 0.918 -18.781 -33.094 1.00 21.34 138 LEU A O 1
ATOM 1627 N N . MET A 1 110 ? 0.927 -17.802 -35.123 1.00 23.54 139 MET A N 1
ATOM 1628 C CA . MET A 1 110 ? -0.022 -18.733 -35.733 1.00 28.08 139 MET A CA 1
ATOM 1629 C C . MET A 1 110 ? 0.412 -20.184 -35.630 1.00 24.58 139 MET A C 1
ATOM 1630 O O . MET A 1 110 ? -0.452 -21.072 -35.660 1.00 41.84 139 MET A O 1
ATOM 1644 N N . MET A 1 111 ? 1.703 -20.457 -35.501 1.00 27.45 140 MET A N 1
ATOM 1645 C CA A MET A 1 111 ? 2.194 -21.829 -35.420 0.68 36.70 140 MET A CA 1
ATOM 1646 C CA B MET A 1 111 ? 2.189 -21.831 -35.421 0.32 36.66 140 MET A CA 1
ATOM 1647 C C . MET A 1 111 ? 2.096 -22.408 -34.016 1.00 40.24 140 MET A C 1
ATOM 1648 O O . MET A 1 111 ? 2.508 -23.557 -33.805 1.00 43.02 140 MET A O 1
ATOM 1673 N N . GLU A 1 112 ? 1.587 -21.657 -33.068 1.00 27.96 141 GLU A N 1
ATOM 1674 C CA . GLU A 1 112 ? 1.508 -22.124 -31.694 1.00 28.54 141 GLU A CA 1
ATOM 1675 C C . GLU A 1 112 ? 0.069 -22.478 -31.334 1.00 27.94 141 GLU A C 1
ATOM 1676 O O . GLU A 1 112 ? -0.871 -21.807 -31.781 1.00 26.18 141 GLU A O 1
ATOM 1688 N N . PRO A 1 113 ? -0.143 -23.514 -30.512 1.00 22.35 142 PRO A N 1
ATOM 1689 C CA . PRO A 1 113 ? -1.518 -23.863 -30.102 1.00 24.43 142 PRO A CA 1
ATOM 1690 C C . PRO A 1 113 ? -2.250 -22.745 -29.391 1.00 19.42 142 PRO A C 1
ATOM 1691 O O . PRO A 1 113 ? -3.484 -22.639 -29.499 1.00 22.99 142 PRO A O 1
ATOM 1702 N N . THR A 1 114 ? -1.509 -21.896 -28.679 1.00 22.23 143 THR A N 1
ATOM 1703 C CA . THR A 1 114 ? -2.079 -20.767 -27.975 1.00 22.17 143 THR A CA 1
ATOM 1704 C C . THR A 1 114 ? -1.034 -19.661 -27.962 1.00 20.61 143 THR A C 1
ATOM 1705 O O . THR A 1 114 ? 0.170 -19.916 -28.013 1.00 22.19 143 THR A O 1
ATOM 1716 N N . ARG A 1 115 ? -1.506 -18.423 -27.909 1.00 21.24 144 ARG A N 1
ATOM 1717 C CA . ARG A 1 115 ? -0.557 -17.310 -27.880 1.00 19.42 144 ARG A CA 1
ATOM 1718 C C . ARG A 1 115 ? -1.237 -16.112 -27.242 1.00 16.49 144 ARG A C 1
ATOM 1719 O O . ARG A 1 115 ? -2.449 -15.959 -27.313 1.00 19.50 144 ARG A O 1
ATOM 1740 N N . ASP A 1 116 ? -0.426 -15.240 -26.656 1.00 17.53 145 ASP A N 1
ATOM 1741 C CA . ASP A 1 116 ? -0.927 -14.136 -25.856 1.00 16.46 145 ASP A CA 1
ATOM 1742 C C . ASP A 1 116 ? -0.514 -12.801 -26.454 1.00 17.82 145 ASP A C 1
ATOM 1743 O O . ASP A 1 116 ? 0.632 -12.612 -26.865 1.00 17.93 145 ASP A O 1
ATOM 1752 N N . LEU A 1 117 ? -1.477 -11.898 -26.487 1.00 16.31 146 LEU A N 1
ATOM 1753 C CA . LEU A 1 117 ? -1.298 -10.496 -26.853 1.00 16.58 146 LEU A CA 1
ATOM 1754 C C . LEU A 1 117 ? -1.561 -9.659 -25.613 1.00 17.15 146 LEU A C 1
ATOM 1755 O O . LEU A 1 117 ? -2.100 -10.162 -24.635 1.00 17.10 146 LEU A O 1
ATOM 1771 N N . SER A 1 118 ? -1.170 -8.382 -25.624 1.00 15.54 147 SER A N 1
ATOM 1772 C CA . SER A 1 118 ? -1.337 -7.506 -24.469 1.00 14.10 147 SER A CA 1
ATOM 1773 C C . SER A 1 118 ? -2.616 -6.694 -24.578 1.00 15.83 147 SER A C 1
ATOM 1774 O O . SER A 1 118 ? -2.879 -6.068 -25.622 1.00 16.01 147 SER A O 1
ATOM 1782 N N . VAL A 1 119 ? -3.380 -6.634 -23.492 1.00 16.44 148 VAL A N 1
ATOM 1783 C CA . VAL A 1 119 ? -4.423 -5.627 -23.340 1.00 14.99 148 VAL A CA 1
ATOM 1784 C C . VAL A 1 119 ? -3.741 -4.427 -22.714 1.00 17.96 148 VAL A C 1
ATOM 1785 O O . VAL A 1 119 ? -3.306 -4.490 -21.555 1.00 16.49 148 VAL A O 1
ATOM 1798 N N . VAL A 1 120 ? -3.586 -3.362 -23.498 1.00 16.77 149 VAL A N 1
ATOM 1799 C CA . VAL A 1 120 ? -2.765 -2.224 -23.111 1.00 16.89 149 VAL A CA 1
ATOM 1800 C C . VAL A 1 120 ? -3.553 -1.051 -22.558 1.00 18.16 149 VAL A C 1
ATOM 1801 O O . VAL A 1 120 ? -2.941 -0.077 -22.068 1.00 20.49 149 VAL A O 1
ATOM 1814 N N . GLY A 1 121 ? -4.870 -1.070 -22.659 1.00 15.79 150 GLY A N 1
ATOM 1815 C CA . GLY A 1 121 ? -5.670 0.007 -22.112 1.00 16.21 150 GLY A CA 1
ATOM 1816 C C . GLY A 1 121 ? -7.128 -0.295 -22.345 1.00 16.89 150 GLY A C 1
ATOM 1817 O O . GLY A 1 121 ? -7.495 -1.274 -22.997 1.00 18.12 150 GLY A O 1
ATOM 1821 N N . GLY A 1 122 ? -7.967 0.555 -21.770 1.00 16.81 151 GLY A N 1
ATOM 1822 C CA . GLY A 1 122 ? -9.401 0.431 -21.916 1.00 17.75 151 GLY A CA 1
ATOM 1823 C C . GLY A 1 122 ? -10.057 1.736 -21.545 1.00 16.64 151 GLY A C 1
ATOM 1824 O O . GLY A 1 122 ? -9.450 2.613 -20.916 1.00 18.81 151 GLY A O 1
ATOM 1828 N N . THR A 1 123 ? -11.281 1.864 -21.992 1.00 15.57 152 THR A N 1
ATOM 1829 C CA . THR A 1 123 ? -12.038 3.106 -21.841 1.00 17.06 152 THR A CA 1
ATOM 1830 C C . THR A 1 123 ? -13.470 2.763 -21.481 1.00 19.80 152 THR A C 1
ATOM 1831 O O . THR A 1 123 ? -13.923 1.636 -21.671 1.00 19.24 152 THR A O 1
ATOM 1842 N N . GLY A 1 124 ? -14.183 3.759 -20.954 1.00 19.02 153 GLY A N 1
ATOM 1843 C CA . GLY A 1 124 ? -15.599 3.564 -20.637 1.00 18.97 153 GLY A CA 1
ATOM 1844 C C . GLY A 1 124 ? -15.733 2.596 -19.482 1.00 18.96 153 GLY A C 1
ATOM 1845 O O . GLY A 1 124 ? -15.082 2.753 -18.440 1.00 20.38 153 GLY A O 1
ATOM 1849 N N . ASP A 1 125 ? -16.572 1.567 -19.656 1.00 20.16 154 ASP A N 1
ATOM 1850 C CA . ASP A 1 125 ? -16.690 0.547 -18.632 1.00 20.89 154 ASP A CA 1
ATOM 1851 C C . ASP A 1 125 ? -15.391 -0.199 -18.399 1.00 23.77 154 ASP A C 1
ATOM 1852 O O . ASP A 1 125 ? -15.274 -0.894 -17.384 1.00 25.73 154 ASP A O 1
ATOM 1861 N N . PHE A 1 126 ? -14.416 -0.099 -19.322 1.00 19.59 155 PHE A N 1
ATOM 1862 C CA . PHE A 1 126 ? -13.133 -0.764 -19.189 1.00 18.89 155 PHE A CA 1
ATOM 1863 C C . PHE A 1 126 ? -12.003 0.218 -18.895 1.00 19.98 155 PHE A C 1
ATOM 1864 O O . PHE A 1 126 ? -10.830 -0.106 -19.068 1.00 19.82 155 PHE A O 1
ATOM 1881 N N . PHE A 1 127 ? -12.354 1.397 -18.407 1.00 19.57 156 PHE A N 1
ATOM 1882 C CA . PHE A 1 127 ? -11.399 2.434 -18.043 1.00 22.67 156 PHE A CA 1
ATOM 1883 C C . PHE A 1 127 ? -10.147 1.878 -17.385 1.00 19.63 156 PHE A C 1
ATOM 1884 O O . PHE A 1 127 ? -10.193 1.249 -16.316 1.00 21.39 156 PHE A O 1
ATOM 1901 N N . MET A 1 128 ? -9.016 2.135 -18.038 1.00 20.26 157 MET A N 1
ATOM 1902 C CA A MET A 1 128 ? -7.673 1.847 -17.536 0.43 22.55 157 MET A CA 1
ATOM 1903 C CA B MET A 1 128 ? -7.674 1.847 -17.529 0.57 22.58 157 MET A CA 1
ATOM 1904 C C . MET A 1 128 ? -7.385 0.355 -17.380 1.00 24.66 157 MET A C 1
ATOM 1905 O O . MET A 1 128 ? -6.451 -0.034 -16.668 1.00 23.35 157 MET A O 1
ATOM 1930 N N . ALA A 1 129 ? -8.127 -0.485 -18.070 1.00 21.44 158 ALA A N 1
ATOM 1931 C CA . ALA A 1 129 ? -7.873 -1.918 -18.017 1.00 23.64 158 ALA A CA 1
ATOM 1932 C C . ALA A 1 129 ? -6.467 -2.234 -18.489 1.00 20.55 158 ALA A C 1
ATOM 1933 O O . ALA A 1 129 ? -5.898 -1.526 -19.316 1.00 23.39 158 ALA A O 1
ATOM 1940 N N . ARG A 1 130 ? -5.919 -3.325 -17.957 1.00 19.45 159 ARG A N 1
ATOM 1941 C CA A ARG A 1 130 ? -4.695 -3.919 -18.472 0.63 22.15 159 ARG A CA 1
ATOM 1942 C CA B ARG A 1 130 ? -4.698 -3.925 -18.471 0.37 22.02 159 ARG A CA 1
ATOM 1943 C C . ARG A 1 130 ? -4.780 -5.427 -18.272 1.00 18.96 159 ARG A C 1
ATOM 1944 O O . ARG A 1 130 ? -5.377 -5.914 -17.300 1.00 19.41 159 ARG A O 1
ATOM 1983 N N . GLY A 1 131 ? -4.191 -6.170 -19.203 1.00 17.42 160 GLY A N 1
ATOM 1984 C CA . GLY A 1 131 ? -4.209 -7.618 -19.082 1.00 16.98 160 GLY A CA 1
ATOM 1985 C C . GLY A 1 131 ? -3.683 -8.289 -20.332 1.00 16.86 160 GLY A C 1
ATOM 1986 O O . GLY A 1 131 ? -2.774 -7.784 -20.994 1.00 16.02 160 GLY A O 1
ATOM 1990 N N . ILE A 1 132 ? -4.239 -9.456 -20.601 1.00 16.54 161 ILE A N 1
ATOM 1991 C CA . ILE A 1 132 ? -3.777 -10.389 -21.621 1.00 17.88 161 ILE A CA 1
ATOM 1992 C C . ILE A 1 132 ? -4.968 -10.788 -22.476 1.00 19.32 161 ILE A C 1
ATOM 1993 O O . ILE A 1 132 ? -6.063 -11.054 -21.972 1.00 21.09 161 ILE A O 1
ATOM 2009 N N . ALA A 1 133 ? -4.734 -10.906 -23.772 1.00 17.19 162 ALA A N 1
ATOM 2010 C CA . ALA A 1 133 ? -5.704 -11.466 -24.705 1.00 16.69 162 ALA A CA 1
ATOM 2011 C C . ALA A 1 133 ? -5.093 -12.725 -25.301 1.00 16.10 162 ALA A C 1
ATOM 2012 O O . ALA A 1 133 ? -4.053 -12.651 -25.969 1.00 19.25 162 ALA A O 1
ATOM 2019 N N . THR A 1 134 ? -5.702 -13.873 -25.046 1.00 16.96 163 THR A N 1
ATOM 2020 C CA . THR A 1 134 ? -5.208 -15.142 -25.561 1.00 17.04 163 THR A CA 1
ATOM 2021 C C . THR A 1 134 ? -5.985 -15.492 -26.820 1.00 17.85 163 THR A C 1
ATOM 2022 O O . THR A 1 134 ? -7.215 -15.359 -26.852 1.00 20.04 163 THR A O 1
ATOM 2033 N N . PHE A 1 135 ? -5.257 -15.863 -27.866 1.00 17.54 164 PHE A N 1
ATOM 2034 C CA . PHE A 1 135 ? -5.837 -16.287 -29.135 1.00 20.35 164 PHE A CA 1
ATOM 2035 C C . PHE A 1 135 ? -5.636 -17.787 -29.308 1.00 20.81 164 PHE A C 1
ATOM 2036 O O . PHE A 1 135 ? -4.534 -18.302 -29.099 1.00 20.62 164 PHE A O 1
ATOM 2053 N N . VAL A 1 136 ? -6.695 -18.463 -29.719 1.00 21.15 165 VAL A N 1
ATOM 2054 C CA . VAL A 1 136 ? -6.613 -19.820 -30.262 1.00 21.98 165 VAL A CA 1
ATOM 2055 C C . VAL A 1 136 ? -7.349 -19.794 -31.599 1.00 22.83 165 VAL A C 1
ATOM 2056 O O . VAL A 1 136 ? -8.359 -19.104 -31.737 1.00 23.13 165 VAL A O 1
ATOM 2069 N N . THR A 1 137 ? -6.856 -20.540 -32.580 1.00 23.66 166 THR A N 1
ATOM 2070 C CA . THR A 1 137 ? -7.552 -20.649 -33.858 1.00 22.43 166 THR A CA 1
ATOM 2071 C C . THR A 1 137 ? -8.684 -21.641 -33.716 1.00 26.69 166 THR A C 1
ATOM 2072 O O . THR A 1 137 ? -8.480 -22.770 -33.259 1.00 28.02 166 THR A O 1
ATOM 2083 N N . ASP A 1 138 ? -9.881 -21.218 -34.076 1.00 21.02 167 ASP A N 1
ATOM 2084 C CA . ASP A 1 138 ? -10.989 -22.140 -34.082 1.00 23.70 167 ASP A CA 1
ATOM 2085 C C . ASP A 1 138 ? -11.188 -22.761 -35.451 1.00 23.66 167 ASP A C 1
ATOM 2086 O O . ASP A 1 138 ? -11.354 -23.981 -35.542 1.00 24.21 167 ASP A O 1
ATOM 2095 N N . LEU A 1 139 ? -11.114 -21.964 -36.518 1.00 20.83 168 LEU A N 1
ATOM 2096 C CA . LEU A 1 139 ? -11.284 -22.469 -37.877 1.00 20.24 168 LEU A CA 1
ATOM 2097 C C . LEU A 1 139 ? -10.670 -21.483 -38.855 1.00 21.31 168 LEU A C 1
ATOM 2098 O O . LEU A 1 139 ? -10.808 -20.279 -38.673 1.00 20.41 168 LEU A O 1
ATOM 2114 N N . PHE A 1 140 ? -10.034 -21.983 -39.902 1.00 19.77 169 PHE A N 1
ATOM 2115 C CA . PHE A 1 140 ? -9.719 -21.147 -41.048 1.00 22.88 169 PHE A CA 1
ATOM 2116 C C . PHE A 1 140 ? -10.158 -21.906 -42.289 1.00 23.80 169 PHE A C 1
ATOM 2117 O O . PHE A 1 140 ? -10.098 -23.146 -42.331 1.00 24.41 169 PHE A O 1
ATOM 2134 N N . GLN A 1 141 ? -10.621 -21.169 -43.279 1.00 21.65 170 GLN A N 1
ATOM 2135 C CA . GLN A 1 141 ? -11.050 -21.745 -44.554 1.00 22.83 170 GLN A CA 1
ATOM 2136 C C . GLN A 1 141 ? -10.256 -21.048 -45.644 1.00 27.13 170 GLN A C 1
ATOM 2137 O O . GLN A 1 141 ? -10.584 -19.923 -46.053 1.00 25.26 170 GLN A O 1
ATOM 2151 N N . GLY A 1 142 ? -9.216 -21.736 -46.097 1.00 25.43 171 GLY A N 1
ATOM 2152 C CA . GLY A 1 142 ? -8.319 -21.160 -47.084 1.00 26.25 171 GLY A CA 1
ATOM 2153 C C . GLY A 1 142 ? -7.962 -19.758 -46.661 1.00 30.21 171 GLY A C 1
ATOM 2154 O O . GLY A 1 142 ? -7.670 -19.508 -45.485 1.00 34.12 171 GLY A O 1
ATOM 2158 N N . ALA A 1 143 ? -8.042 -18.824 -47.607 1.00 27.83 172 ALA A N 1
ATOM 2159 C CA . ALA A 1 143 ? -7.817 -17.409 -47.344 1.00 23.03 172 ALA A CA 1
ATOM 2160 C C . ALA A 1 143 ? -9.113 -16.606 -47.269 1.00 24.24 172 ALA A C 1
ATOM 2161 O O . ALA A 1 143 ? -9.074 -15.379 -47.317 1.00 27.67 172 ALA A O 1
ATOM 2168 N N . LYS A 1 144 ? -10.260 -17.257 -47.149 1.00 19.97 173 LYS A N 1
ATOM 2169 C CA . LYS A 1 144 ? -11.541 -16.579 -47.237 1.00 19.66 173 LYS A CA 1
ATOM 2170 C C . LYS A 1 144 ? -12.128 -16.208 -45.885 1.00 20.26 173 LYS A C 1
ATOM 2171 O O . LYS A 1 144 ? -12.823 -15.190 -45.766 1.00 19.16 173 LYS A O 1
ATOM 2190 N N . TYR A 1 145 ? -11.901 -17.027 -44.867 1.00 19.61 174 TYR A N 1
ATOM 2191 C CA . TYR A 1 145 ? -12.549 -16.832 -43.585 1.00 18.76 174 TYR A CA 1
ATOM 2192 C C . TYR A 1 145 ? -11.658 -17.384 -42.499 1.00 18.13 174 TYR A C 1
ATOM 2193 O O . TYR A 1 145 ? -11.025 -18.431 -42.671 1.00 18.44 174 TYR A O 1
ATOM 2211 N N . PHE A 1 146 ? -11.669 -16.724 -41.341 1.00 17.15 175 PHE A N 1
ATOM 2212 C CA . PHE A 1 146 ? -11.136 -17.377 -40.154 1.00 18.03 175 PHE A CA 1
ATOM 2213 C C . PHE A 1 146 ? -11.912 -16.942 -38.932 1.00 17.52 175 PHE A C 1
ATOM 2214 O O . PHE A 1 146 ? -12.587 -15.922 -38.923 1.00 16.24 175 PHE A O 1
ATOM 2231 N N . ARG A 1 147 ? -11.830 -17.770 -37.900 1.00 17.52 176 ARG A N 1
ATOM 2232 C CA A ARG A 1 147 ? -12.474 -17.511 -36.627 0.32 18.02 176 ARG A CA 1
ATOM 2233 C CA B ARG A 1 147 ? -12.468 -17.501 -36.629 0.68 18.01 176 ARG A CA 1
ATOM 2234 C C . ARG A 1 147 ? -11.454 -17.774 -35.526 1.00 19.06 176 ARG A C 1
ATOM 2235 O O . ARG A 1 147 ? -10.808 -18.825 -35.516 1.00 19.44 176 ARG A O 1
ATOM 2274 N N . VAL A 1 148 ? -11.286 -16.806 -34.627 1.00 17.37 177 VAL A N 1
ATOM 2275 C CA . VAL A 1 148 ? -10.358 -16.902 -33.507 1.00 19.72 177 VAL A CA 1
ATOM 2276 C C . VAL A 1 148 ? -11.166 -16.872 -32.222 1.00 19.03 177 VAL A C 1
ATOM 2277 O O . VAL A 1 148 ? -12.072 -16.045 -32.071 1.00 18.91 177 VAL A O 1
ATOM 2290 N N . LYS A 1 149 ? -10.878 -17.796 -31.318 1.00 18.43 178 LYS A N 1
ATOM 2291 C CA . LYS A 1 149 ? -11.411 -17.687 -29.964 1.00 20.32 178 LYS A CA 1
ATOM 2292 C C . LYS A 1 149 ? -10.484 -16.774 -29.166 1.00 16.94 178 LYS A C 1
ATOM 2293 O O . LYS A 1 149 ? -9.289 -17.051 -29.047 1.00 20.23 178 LYS A O 1
ATOM 2312 N N . MET A 1 150 ? -11.030 -15.661 -28.683 1.00 18.45 179 MET A N 1
ATOM 2313 C CA A MET A 1 150 ? -10.294 -14.658 -27.916 0.49 19.36 179 MET A CA 1
ATOM 2314 C CA B MET A 1 150 ? -10.285 -14.685 -27.915 0.51 19.48 179 MET A CA 1
ATOM 2315 C C . MET A 1 150 ? -10.724 -14.784 -26.464 1.00 19.80 179 MET A C 1
ATOM 2316 O O . MET A 1 150 ? -11.914 -14.656 -26.165 1.00 21.62 179 MET A O 1
ATOM 2342 N N . ASP A 1 151 ? -9.762 -15.002 -25.589 1.00 18.56 180 ASP A N 1
ATOM 2343 C CA A ASP A 1 151 ? -9.979 -15.034 -24.144 0.57 20.37 180 ASP A CA 1
ATOM 2344 C CA B ASP A 1 151 ? -9.979 -1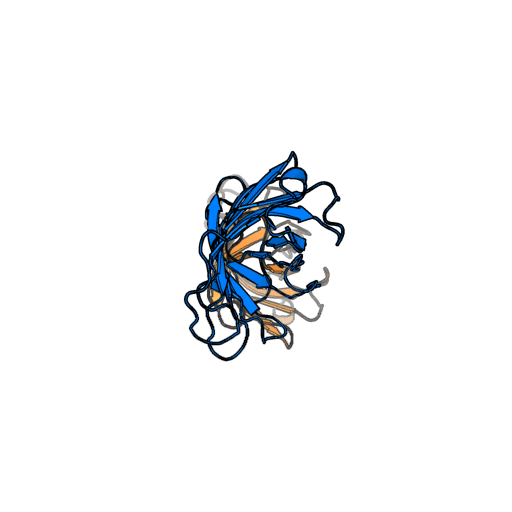5.037 -24.150 0.43 20.27 180 ASP A CA 1
ATOM 2345 C C . ASP A 1 151 ? -9.326 -13.793 -23.556 1.00 20.87 180 ASP A C 1
ATOM 2346 O O . ASP A 1 151 ? -8.090 -13.683 -23.545 1.00 22.89 180 ASP A O 1
ATOM 2362 N N . ILE A 1 152 ? -10.147 -12.879 -23.062 1.00 17.19 181 ILE A N 1
ATOM 2363 C CA . ILE A 1 152 ? -9.687 -11.614 -22.503 1.00 17.81 181 ILE A CA 1
ATOM 2364 C C . ILE A 1 152 ? -9.564 -11.794 -21.000 1.00 17.04 181 ILE A C 1
ATOM 2365 O O . ILE A 1 152 ? -10.554 -12.128 -20.330 1.00 20.09 181 ILE A O 1
ATOM 2381 N N . LYS A 1 153 ? -8.361 -11.577 -20.471 1.00 16.87 182 LYS A N 1
ATOM 2382 C CA . LYS A 1 153 ? -8.110 -11.705 -19.037 1.00 16.57 182 LYS A CA 1
ATOM 2383 C C . LYS A 1 153 ? -7.545 -10.383 -18.539 1.00 19.49 182 LYS A C 1
ATOM 2384 O O . LYS A 1 153 ? -6.402 -10.032 -18.853 1.00 18.84 182 LYS A O 1
ATOM 2403 N N . LEU A 1 154 ? -8.364 -9.637 -17.788 1.00 1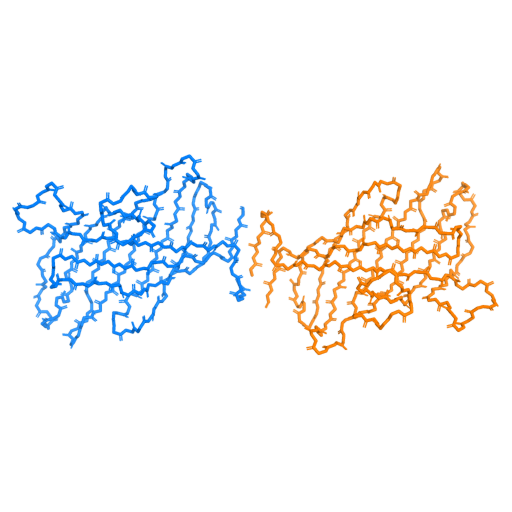8.66 183 LEU A N 1
ATOM 2404 C CA . LEU A 1 154 ? -7.937 -8.366 -17.222 1.00 17.99 183 LEU A CA 1
ATOM 2405 C C . LEU A 1 154 ? -7.369 -8.612 -15.833 1.00 22.12 183 LEU A C 1
ATOM 2406 O O . LEU A 1 154 ? -7.890 -9.435 -15.073 1.00 22.44 183 LEU A O 1
ATOM 2422 N N . TYR A 1 155 ? -6.239 -7.974 -15.558 1.00 20.89 184 TYR A N 1
ATOM 2423 C CA . TYR A 1 155 ? -5.578 -8.087 -14.267 1.00 22.46 184 TYR A CA 1
ATOM 2424 C C . TYR A 1 155 ? -5.534 -6.774 -13.523 1.00 26.73 184 TYR A C 1
ATOM 2425 O O . TYR A 1 155 ? -5.141 -6.756 -12.346 1.00 27.16 184 TYR A O 1
ATOM 2443 N N . GLU A 1 156 ? -5.925 -5.686 -14.156 1.00 26.10 185 GLU A N 1
ATOM 2444 C CA . GLU A 1 156 ? -6.211 -4.435 -13.480 1.00 29.58 185 GLU A CA 1
ATOM 2445 C C . GLU A 1 156 ? -7.608 -4.037 -13.894 1.00 33.23 185 GLU A C 1
ATOM 2446 O O . GLU A 1 156 ? -7.892 -3.918 -15.091 1.00 30.42 185 GLU A O 1
ATOM 2458 N N . CYS A 1 157 ? -8.483 -3.884 -12.907 1.00 28.34 186 CYS A N 1
ATOM 2459 C CA A CYS A 1 157 ? -9.876 -3.521 -13.116 0.53 29.18 186 CYS A CA 1
ATOM 2460 C CA B CYS A 1 157 ? -9.874 -3.511 -13.121 0.47 29.18 186 CYS A CA 1
ATOM 2461 C C . CYS A 1 157 ? -10.202 -2.380 -12.166 1.00 38.72 186 CYS A C 1
ATOM 2462 O O . CYS A 1 157 ? -10.093 -2.543 -10.946 1.00 37.56 186 CYS A O 1
ATOM 2474 N N . TYR A 1 158 ? -10.579 -1.236 -12.719 1.00 33.91 187 TYR A N 1
ATOM 2475 C CA . TYR A 1 158 ? -10.874 -0.057 -11.911 1.00 36.35 187 TYR A CA 1
ATOM 2476 C C . TYR A 1 158 ? -12.345 0.293 -11.990 1.00 45.29 187 TYR A C 1
ATOM 2477 O O . TYR A 1 158 ? -13.161 -0.495 -12.485 1.00 47.88 187 TYR A O 1
ATOM 2496 N N . THR B 1 4 ? -2.495 -8.382 -9.376 1.00 35.76 33 THR B N 1
ATOM 2497 C CA . THR B 1 4 ? -3.892 -8.217 -9.740 1.00 37.25 33 THR B CA 1
ATOM 2498 C C . THR B 1 4 ? -4.502 -7.203 -8.812 1.00 34.24 33 THR B C 1
ATOM 2499 O O . THR B 1 4 ? -4.319 -7.279 -7.599 1.00 32.68 33 THR B O 1
ATOM 2509 N N . ILE B 1 5 ? -5.225 -6.242 -9.374 1.00 31.71 34 ILE B N 1
ATOM 2510 C CA . ILE B 1 5 ? -5.918 -5.231 -8.590 1.00 31.01 34 ILE B CA 1
ATOM 2511 C C . ILE B 1 5 ? -7.312 -5.061 -9.163 1.00 34.40 34 ILE B C 1
ATOM 2512 O O . ILE B 1 5 ? -7.473 -4.848 -10.371 1.00 31.86 34 ILE B O 1
ATOM 2528 N N . ASP B 1 6 ? -8.319 -5.165 -8.298 1.00 32.17 35 ASP B N 1
ATOM 2529 C CA . ASP B 1 6 ? -9.722 -5.131 -8.691 1.00 36.35 35 ASP B CA 1
ATOM 2530 C C . ASP B 1 6 ? -10.481 -4.298 -7.676 1.00 51.32 35 ASP B C 1
ATOM 2531 O O . ASP B 1 6 ? -10.506 -4.642 -6.491 1.00 48.72 35 ASP B O 1
ATOM 2538 N N . GLN B 1 7 ? -11.119 -3.222 -8.142 1.00 54.56 36 GLN B N 1
ATOM 2539 C CA . GLN B 1 7 ? -11.914 -2.375 -7.265 1.00 49.58 36 GLN B CA 1
ATOM 2540 C C . GLN B 1 7 ? -13.380 -2.784 -7.191 1.00 46.25 36 GLN B C 1
ATOM 2541 O O . GLN B 1 7 ? -14.071 -2.368 -6.257 1.00 53.19 36 GLN B O 1
ATOM 2555 N N . LYS B 1 8 ? -13.877 -3.570 -8.151 1.00 54.06 37 LYS B N 1
ATOM 2556 C CA . LYS B 1 8 ? -15.296 -3.919 -8.186 1.00 55.38 37 LYS B CA 1
ATOM 2557 C C . LYS B 1 8 ? -15.645 -5.063 -7.239 1.00 62.48 37 LYS B C 1
ATOM 2558 O O . LYS B 1 8 ? -16.813 -5.207 -6.857 1.00 48.95 37 LYS B O 1
ATOM 2577 N N . LYS B 1 9 ? -14.664 -5.871 -6.863 1.00 52.98 38 LYS B N 1
ATOM 2578 C CA . LYS B 1 9 ? -14.863 -7.038 -6.019 1.00 39.72 38 LYS B CA 1
ATOM 2579 C C . LYS B 1 9 ? -13.485 -7.602 -5.682 1.00 40.71 38 LYS B C 1
ATOM 2580 O O . LYS B 1 9 ? -12.509 -7.302 -6.371 1.00 35.30 38 LYS B O 1
ATOM 2588 N N . PRO B 1 10 ? -13.380 -8.408 -4.636 1.00 34.33 39 PRO B N 1
ATOM 2589 C CA . PRO B 1 10 ? -12.055 -8.847 -4.187 1.00 30.29 39 PRO B CA 1
ATOM 2590 C C . PRO B 1 10 ? -11.476 -9.919 -5.088 1.00 31.16 39 PRO B C 1
ATOM 2591 O O . PRO B 1 10 ? -12.195 -10.642 -5.786 1.00 34.37 39 PRO B O 1
ATOM 2602 N N . CYS B 1 11 ? -10.151 -10.002 -5.066 1.00 25.65 40 CYS B N 1
ATOM 2603 C CA A CYS B 1 11 ? -9.441 -11.083 -5.732 0.45 31.68 40 CYS B CA 1
ATOM 2604 C CA B CYS B 1 11 ? -9.436 -11.080 -5.726 0.55 31.63 40 CYS B CA 1
ATOM 2605 C C . CYS B 1 11 ? -9.154 -12.260 -4.809 1.00 34.73 40 CYS B C 1
ATOM 2606 O O . CYS B 1 11 ? -8.729 -13.312 -5.291 1.00 33.01 40 CYS B O 1
ATOM 2618 N N . LYS B 1 12 ? -9.369 -12.112 -3.501 1.00 29.47 41 LYS B N 1
ATOM 2619 C CA . LYS B 1 12 ? -9.272 -13.230 -2.578 1.00 29.94 41 LYS B CA 1
ATOM 2620 C C . LYS B 1 12 ? -10.188 -12.881 -1.418 1.00 29.30 41 LYS B C 1
ATOM 2621 O O . LYS B 1 12 ? -10.199 -11.732 -0.977 1.00 26.63 41 LYS B O 1
ATOM 2629 N N . HIS B 1 13 ? -11.002 -13.843 -0.980 1.00 26.43 42 HIS B N 1
ATOM 2630 C CA . HIS B 1 13 ? -11.997 -13.610 0.068 1.00 24.42 42 HIS B CA 1
ATOM 2631 C C . HIS B 1 13 ? -12.022 -14.788 1.038 1.00 27.76 42 HIS B C 1
ATOM 2632 O O . HIS B 1 13 ? -12.217 -15.933 0.619 1.00 31.65 42 HIS B O 1
ATOM 2639 N N . PHE B 1 14 ? -11.771 -14.517 2.322 1.00 25.53 43 PHE B N 1
ATOM 2640 C CA . PHE B 1 14 ? -11.805 -15.521 3.386 1.00 31.56 43 PHE B CA 1
ATOM 2641 C C . PHE B 1 14 ? -12.825 -15.085 4.409 1.00 22.12 43 PHE B C 1
ATOM 2642 O O . PHE B 1 14 ? -12.956 -13.901 4.666 1.00 24.58 43 PHE B O 1
ATOM 2650 N N . SER B 1 15 ? -13.474 -16.050 5.047 1.00 22.29 44 SER B N 1
ATOM 2651 C CA . SER B 1 15 ? -14.398 -15.758 6.134 1.00 20.37 44 SER B CA 1
ATOM 2652 C C . SER B 1 15 ? -14.155 -16.787 7.231 1.00 22.17 44 SER B C 1
ATOM 2653 O O . SER B 1 15 ? -14.092 -17.996 6.959 1.00 24.57 44 SER B O 1
ATOM 2656 N N . PHE B 1 16 ? -14.001 -16.321 8.472 1.00 20.63 45 PHE B N 1
ATOM 2657 C CA . PHE B 1 16 ? -13.741 -17.214 9.596 1.00 20.93 45 PHE B CA 1
ATOM 2658 C C . PHE B 1 16 ? -14.043 -16.473 10.901 1.00 18.80 45 PHE B C 1
ATOM 2659 O O . PHE B 1 16 ? -14.487 -15.325 10.892 1.00 20.22 45 PHE B O 1
ATOM 2676 N N . TYR B 1 17 ? -13.847 -17.155 12.030 1.00 18.04 46 TYR B N 1
ATOM 2677 C CA . TYR B 1 17 ? -14.209 -16.622 13.345 1.00 18.73 46 TYR B CA 1
ATOM 2678 C C . TYR B 1 17 ? -12.971 -16.422 14.208 1.00 17.82 46 TYR B C 1
ATOM 2679 O O . TYR B 1 17 ? -12.116 -17.306 14.302 1.00 19.07 46 TYR B O 1
ATOM 2697 N N . PHE B 1 18 ? -12.891 -15.250 14.851 1.00 17.21 47 PHE B N 1
ATOM 2698 C CA . PHE B 1 18 ? -11.885 -14.928 15.847 1.00 18.79 47 PHE B CA 1
ATOM 2699 C C . PHE B 1 18 ? -12.529 -15.020 17.219 1.00 17.61 47 PHE B C 1
ATOM 2700 O O . PHE B 1 18 ? -13.644 -14.516 17.424 1.00 17.16 47 PHE B O 1
ATOM 2717 N N . HIS B 1 19 ? -11.814 -15.636 18.147 1.00 16.38 48 HIS B N 1
ATOM 2718 C CA . HIS B 1 19 ? -12.269 -15.814 19.528 1.00 15.70 48 HIS B CA 1
ATOM 2719 C C . HIS B 1 19 ? -11.337 -15.108 20.497 1.00 17.95 48 HIS B C 1
ATOM 2720 O O . HIS B 1 19 ? -10.110 -15.130 20.315 1.00 17.30 48 HIS B O 1
ATOM 2734 N N . ASP B 1 20 ? -11.919 -14.487 21.528 1.00 16.60 49 ASP B N 1
ATOM 2735 C CA . ASP B 1 20 ? -11.157 -13.827 22.586 1.00 18.18 49 ASP B CA 1
ATOM 2736 C C . ASP B 1 20 ? -11.661 -14.280 23.950 1.00 16.96 49 ASP B C 1
ATOM 2737 O O . ASP B 1 20 ? -12.851 -14.108 24.250 1.00 17.73 49 ASP B O 1
ATOM 2746 N N . ILE B 1 21 ? -10.785 -14.915 24.736 1.00 15.63 50 ILE B N 1
ATOM 2747 C CA . ILE B 1 21 ? -11.079 -15.316 26.118 1.00 14.57 50 ILE B CA 1
ATOM 2748 C C . ILE B 1 21 ? -10.114 -14.553 27.018 1.00 15.19 50 ILE B C 1
ATOM 2749 O O . ILE B 1 21 ? -8.928 -14.903 27.108 1.00 15.85 50 ILE B O 1
ATOM 2765 N N . LEU B 1 22 ? -10.601 -13.522 27.709 1.00 16.80 51 LEU B N 1
ATOM 2766 C CA . LEU B 1 22 ? -9.730 -12.710 28.551 1.00 15.98 51 LEU B CA 1
ATOM 2767 C C . LEU B 1 22 ? -9.251 -13.483 29.774 1.00 15.47 51 LEU B C 1
ATOM 2768 O O . LEU B 1 22 ? -10.000 -14.267 30.388 1.00 19.50 51 LEU B O 1
ATOM 2784 N N . TYR B 1 23 ? -7.981 -13.305 30.102 1.00 15.66 52 TYR B N 1
ATOM 2785 C CA . TYR B 1 23 ? -7.437 -13.772 31.377 1.00 16.57 52 TYR B CA 1
ATOM 2786 C C . TYR B 1 23 ? -8.149 -13.105 32.554 1.00 18.57 52 TYR B C 1
ATOM 2787 O O . TYR B 1 23 ? -8.299 -11.889 32.601 1.00 20.20 52 TYR B O 1
ATOM 2805 N N . ASP B 1 24 ? -8.624 -13.917 33.495 1.00 19.51 53 ASP B N 1
ATOM 2806 C CA . ASP B 1 24 ? -9.404 -13.380 34.609 1.00 21.62 53 ASP B CA 1
ATOM 2807 C C . ASP B 1 24 ? -8.716 -13.604 35.942 1.00 24.37 53 ASP B C 1
ATOM 2808 O O . ASP B 1 24 ? -9.350 -13.409 36.992 1.00 29.34 53 ASP B O 1
ATOM 2817 N N . GLY B 1 25 ? -7.428 -13.951 35.935 1.00 23.54 54 GLY B N 1
ATOM 2818 C CA . GLY B 1 25 ? -6.693 -14.254 37.142 1.00 25.51 54 GLY B CA 1
ATOM 2819 C C . GLY B 1 25 ? -6.669 -15.720 37.494 1.00 26.37 54 GLY B C 1
ATOM 2820 O O . GLY B 1 25 ? -5.796 -16.147 38.253 1.00 29.61 54 GLY B O 1
ATOM 2824 N N . ASP B 1 26 ? -7.604 -16.508 36.960 1.00 25.64 55 ASP B N 1
ATOM 2825 C CA . ASP B 1 26 ? -7.793 -17.886 37.385 1.00 25.27 55 ASP B CA 1
ATOM 2826 C C . ASP B 1 26 ? -7.933 -18.869 36.225 1.00 26.27 55 ASP B C 1
ATOM 2827 O O . ASP B 1 26 ? -8.326 -20.010 36.449 1.00 28.29 55 ASP B O 1
ATOM 2836 N N . ASN B 1 27 ? -7.618 -18.467 34.987 1.00 22.93 56 ASN B N 1
ATOM 2837 C CA . ASN B 1 27 ? -7.908 -19.285 33.806 1.00 19.99 56 ASN B CA 1
ATOM 2838 C C . ASN B 1 27 ? -6.737 -19.271 32.818 1.00 19.02 56 ASN B C 1
ATOM 2839 O O . ASN B 1 27 ? -6.924 -19.185 31.597 1.00 20.07 56 ASN B O 1
ATOM 2850 N N . VAL B 1 28 ? -5.508 -19.447 33.314 1.00 18.89 57 VAL B N 1
ATOM 2851 C CA . VAL B 1 28 ? -4.329 -19.378 32.435 1.00 22.17 57 VAL B CA 1
ATOM 2852 C C . VAL B 1 28 ? -4.450 -20.329 31.242 1.00 20.56 57 VAL B C 1
ATOM 2853 O O . VAL B 1 28 ? -4.196 -19.949 30.090 1.00 23.52 57 VAL B O 1
ATOM 2866 N N . ALA B 1 29 ? -4.848 -21.591 31.489 1.00 21.37 58 ALA B N 1
ATOM 2867 C CA . ALA B 1 29 ? -4.888 -22.564 30.408 1.00 21.96 58 ALA B CA 1
ATOM 2868 C C . ALA B 1 29 ? -5.918 -22.227 29.344 1.00 18.57 58 ALA B C 1
ATOM 2869 O O . ALA B 1 29 ? -5.712 -22.541 28.173 1.00 23.66 58 ALA B O 1
ATOM 2876 N N . ASN B 1 30 ? -7.013 -21.568 29.703 1.00 18.51 59 ASN B N 1
ATOM 2877 C CA . ASN B 1 30 ? -8.088 -21.315 28.754 1.00 20.11 59 ASN B CA 1
ATOM 2878 C C . ASN B 1 30 ? -7.957 -19.960 28.052 1.00 18.23 59 ASN B C 1
ATOM 2879 O O . ASN B 1 30 ? -8.425 -19.805 26.917 1.00 18.62 59 ASN B O 1
ATOM 2889 N N . ALA B 1 31 ? -7.271 -19.013 28.662 1.00 17.73 60 ALA B N 1
ATOM 2890 C CA . ALA B 1 31 ? -7.310 -17.636 28.186 1.00 19.26 60 ALA B CA 1
ATOM 2891 C C . ALA B 1 31 ? -6.468 -17.475 26.929 1.00 18.54 60 ALA B C 1
ATOM 2892 O O . ALA B 1 31 ? -5.461 -18.166 26.730 1.00 18.53 60 ALA B O 1
ATOM 2899 N N . THR B 1 32 ? -6.895 -16.547 26.076 1.00 15.30 61 THR B N 1
ATOM 2900 C CA . THR B 1 32 ? -6.164 -16.213 24.868 1.00 15.29 61 THR B CA 1
ATOM 2901 C C . THR B 1 32 ? -5.671 -14.783 24.871 1.00 17.60 61 THR B C 1
ATOM 2902 O O . THR B 1 32 ? -4.950 -14.395 23.950 1.00 16.70 61 THR B O 1
ATOM 2913 N N . SER B 1 33 ? -6.049 -13.997 25.854 1.00 16.26 62 SER B N 1
ATOM 2914 C CA . SER B 1 33 ? -5.717 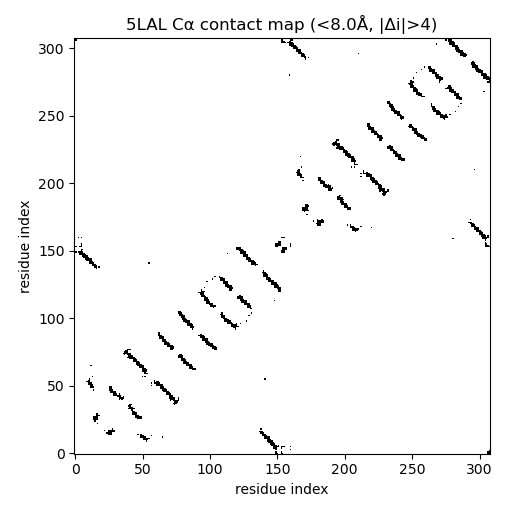-12.586 25.833 1.00 15.12 62 SER B CA 1
ATOM 2915 C C . SER B 1 33 ? -5.625 -12.112 27.276 1.00 14.03 62 SER B C 1
ATOM 2916 O O . SER B 1 33 ? -6.064 -12.780 28.207 1.00 15.30 62 SER B O 1
ATOM 2924 N N . ALA B 1 34 ? -5.067 -10.917 27.475 1.00 12.95 63 ALA B N 1
ATOM 2925 C CA . ALA B 1 34 ? -5.016 -10.351 28.813 1.00 12.55 63 ALA B CA 1
ATOM 2926 C C . ALA B 1 34 ? -4.969 -8.833 28.697 1.00 13.45 63 ALA B C 1
ATOM 2927 O O . ALA B 1 34 ? -4.226 -8.272 27.876 1.00 14.23 63 ALA B O 1
ATOM 2934 N N . ALA B 1 35 ? -5.723 -8.184 29.577 1.00 13.87 64 ALA B N 1
ATOM 2935 C CA . ALA B 1 35 ? -5.626 -6.742 29.744 1.00 14.31 64 ALA B CA 1
ATOM 2936 C C . ALA B 1 35 ? -4.333 -6.435 30.472 1.00 15.16 64 ALA B C 1
ATOM 2937 O O . ALA B 1 35 ? -3.938 -7.126 31.420 1.00 18.61 64 ALA B O 1
ATOM 2944 N N . ILE B 1 36 ? -3.661 -5.402 30.024 1.00 13.73 65 ILE B N 1
ATOM 2945 C CA . ILE B 1 36 ? -2.388 -5.016 30.615 1.00 14.40 65 ILE B CA 1
ATOM 2946 C C . ILE B 1 36 ? -2.479 -3.790 31.491 1.00 14.89 65 ILE B C 1
ATOM 2947 O O . ILE B 1 36 ? -1.500 -3.495 32.196 1.00 16.54 65 ILE B O 1
ATOM 2963 N N . VAL B 1 37 ? -3.600 -3.065 31.457 1.00 15.51 66 VAL B N 1
ATOM 2964 C CA . VAL B 1 37 ? -3.866 -1.919 32.323 1.00 16.08 66 VAL B CA 1
ATOM 2965 C C . VAL B 1 37 ? -5.311 -1.965 32.766 1.00 16.88 66 VAL B C 1
ATOM 2966 O O . VAL B 1 37 ? -6.178 -2.529 32.090 1.00 17.57 66 VAL B O 1
ATOM 2979 N N . SER B 1 38 ? -5.561 -1.333 33.920 1.00 18.77 67 SER B N 1
ATOM 2980 C CA . SER B 1 38 ? -6.909 -0.939 34.305 1.00 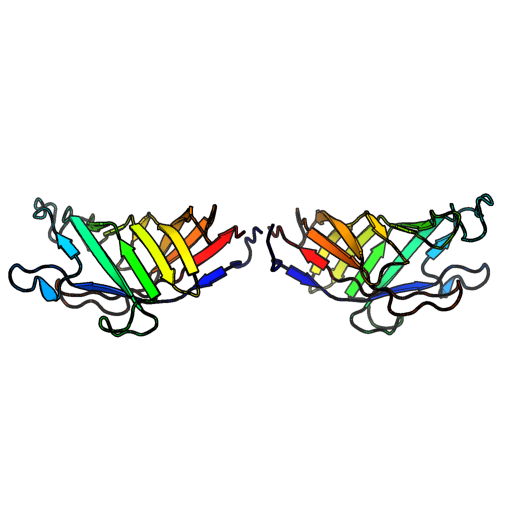18.71 67 SER B CA 1
ATOM 2981 C C . SER B 1 38 ? -7.370 0.256 33.470 1.00 18.82 67 SER B C 1
ATOM 2982 O O . SER B 1 38 ? -6.558 1.098 33.079 1.00 19.50 67 SER B O 1
ATOM 2990 N N . PRO B 1 39 ? -8.662 0.362 33.177 1.00 18.45 68 PRO B N 1
ATOM 2991 C CA . PRO B 1 39 ? -9.188 1.595 32.535 1.00 16.60 68 PRO B CA 1
ATOM 2992 C C . PRO B 1 39 ? -8.943 2.789 33.439 1.00 19.40 68 PRO B C 1
ATOM 2993 O O . PRO B 1 39 ? -9.129 2.703 34.661 1.00 19.43 68 PRO B O 1
ATOM 3004 N N . PRO B 1 40 ? -8.508 3.931 32.906 1.00 16.83 69 PRO B N 1
ATOM 3005 C CA . PRO B 1 40 ? -8.228 5.069 33.795 1.00 19.76 69 PRO B CA 1
ATOM 3006 C C . PRO B 1 40 ? -9.451 5.701 34.415 1.00 19.81 69 PRO B C 1
ATOM 3007 O O . PRO B 1 40 ? -9.310 6.412 35.416 1.00 21.47 69 PRO B O 1
ATOM 3018 N N . GLY B 1 41 ? -10.642 5.428 33.922 1.00 19.37 70 GLY B N 1
ATOM 3019 C CA . GLY B 1 41 ? -11.854 5.983 34.482 1.00 21.43 70 GLY B CA 1
ATOM 3020 C C . GLY B 1 41 ? -12.464 7.099 33.672 1.00 21.96 70 GLY B C 1
ATOM 3021 O O . GLY B 1 41 ? -13.142 7.960 34.250 1.00 23.34 70 GLY B O 1
ATOM 3025 N N . LEU B 1 42 ? -12.205 7.155 32.362 1.00 18.46 71 LEU B N 1
ATOM 3026 C CA . LEU B 1 42 ? -12.808 8.154 31.478 1.00 18.74 71 LEU B CA 1
ATOM 3027 C C . LEU B 1 42 ? -14.136 7.612 30.967 1.00 21.40 71 LEU B C 1
ATOM 3028 O O . LEU B 1 42 ? -14.225 7.021 29.884 1.00 18.64 71 LEU B O 1
ATOM 3044 N N . GLY B 1 43 ? -15.200 7.861 31.735 1.00 20.00 72 GLY B N 1
ATOM 3045 C CA . GLY B 1 43 ? -16.491 7.293 31.405 1.00 20.48 72 GLY B CA 1
ATOM 3046 C C . GLY B 1 43 ? -16.619 5.869 31.869 1.00 21.57 72 GLY B C 1
ATOM 3047 O O . GLY B 1 43 ? -15.724 5.303 32.492 1.00 24.55 72 GLY B O 1
ATOM 3051 N N . ASN B 1 44 ? -17.786 5.291 31.580 1.00 24.03 73 ASN B N 1
ATOM 3052 C CA . ASN B 1 44 ? -18.166 4.002 32.141 1.00 25.96 73 ASN B CA 1
ATOM 3053 C C . ASN B 1 44 ? -18.057 2.847 31.158 1.00 24.66 73 ASN B C 1
ATOM 3054 O O . ASN B 1 44 ? -18.644 1.792 31.402 1.00 27.36 73 ASN B O 1
ATOM 3065 N N . PHE B 1 45 ? -17.337 3.016 30.049 1.00 19.27 74 PHE B N 1
ATOM 3066 C CA . PHE B 1 45 ? -17.288 2.013 28.995 1.00 18.32 74 PHE B CA 1
ATOM 3067 C C . PHE B 1 45 ? -15.863 1.518 28.726 1.00 15.83 74 PHE B C 1
ATOM 3068 O O . PHE B 1 45 ? -15.518 1.155 27.601 1.00 17.81 74 PHE B O 1
ATOM 30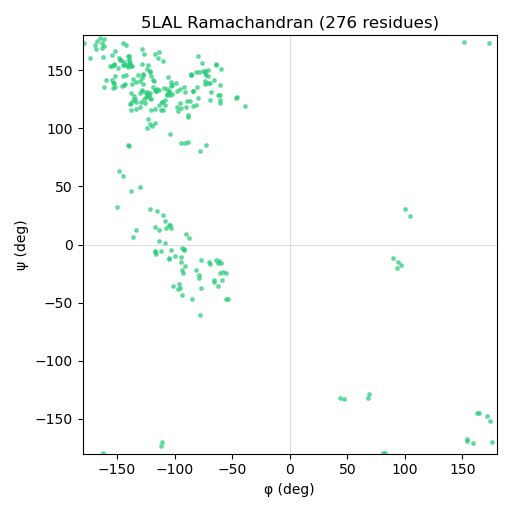85 N N . LYS B 1 46 ? -15.049 1.526 29.761 1.00 16.32 75 LYS B N 1
ATOM 3086 C CA A LYS B 1 46 ? -13.730 0.901 29.752 0.51 17.32 75 LYS B CA 1
ATOM 3087 C CA B LYS B 1 46 ? -13.725 0.907 29.760 0.49 17.34 75 LYS B CA 1
ATOM 3088 C C . LYS B 1 46 ? -12.731 1.613 28.847 1.00 16.07 75 LYS B C 1
ATOM 3089 O O . LYS B 1 46 ? -11.721 1.009 28.452 1.00 16.77 75 LYS B O 1
ATOM 3124 N N . PHE B 1 47 ? -12.940 2.888 28.562 1.00 13.63 76 PHE B N 1
ATOM 3125 C CA . PHE B 1 47 ? -11.983 3.670 27.793 1.00 15.67 76 PHE B CA 1
ATOM 3126 C C . PHE B 1 47 ? -10.582 3.437 28.315 1.00 14.68 76 PHE B C 1
ATOM 3127 O O . PHE B 1 47 ? -10.335 3.563 29.521 1.00 15.19 76 PHE B O 1
ATOM 3144 N N . GLY B 1 48 ? -9.684 3.057 27.411 1.00 14.22 77 GLY B N 1
ATOM 3145 C CA . GLY B 1 48 ? -8.293 2.870 27.760 1.00 14.96 77 GLY B CA 1
ATOM 3146 C C . GLY B 1 48 ? -7.901 1.462 28.129 1.00 15.54 77 GLY B C 1
ATOM 3147 O O . GLY B 1 48 ? -6.699 1.168 28.194 1.00 16.65 77 GLY B O 1
ATOM 3151 N N . LYS B 1 49 ? -8.852 0.574 28.400 1.00 16.34 78 LYS B N 1
ATOM 3152 C CA A LYS B 1 49 ? -8.517 -0.820 28.661 0.45 14.98 78 LYS B CA 1
ATOM 3153 C CA B LYS B 1 49 ? -8.518 -0.821 28.662 0.55 14.97 78 LYS B CA 1
ATOM 3154 C C . LYS B 1 49 ? -7.844 -1.397 27.428 1.00 15.84 78 LYS B C 1
ATOM 3155 O O . LYS B 1 49 ? -8.398 -1.333 26.326 1.00 16.18 78 LYS B O 1
ATOM 3190 N N . PHE B 1 50 ? -6.634 -1.917 27.603 1.00 14.78 79 PHE B N 1
ATOM 3191 C CA . PHE B 1 50 ? -5.778 -2.328 26.502 1.00 14.06 79 PHE B CA 1
ATOM 3192 C C . PHE B 1 50 ? -5.476 -3.810 26.677 1.00 14.84 79 PHE B C 1
ATOM 3193 O O . PHE B 1 50 ? -4.991 -4.224 27.735 1.00 15.11 79 PHE B O 1
ATOM 3210 N N . VAL B 1 51 ? -5.772 -4.598 25.636 1.00 13.97 80 VAL B N 1
ATOM 3211 C CA . VAL B 1 51 ? -5.694 -6.053 25.673 1.00 13.65 80 VAL B CA 1
ATOM 3212 C C . VAL B 1 51 ? -4.749 -6.564 24.595 1.00 11.87 80 VAL B C 1
ATOM 3213 O O . VAL B 1 51 ? -4.881 -6.225 23.418 1.00 14.38 80 VAL B O 1
ATOM 3226 N N . ILE B 1 52 ? -3.809 -7.413 24.998 1.00 13.41 81 ILE B N 1
ATOM 3227 C CA . ILE B 1 52 ? -2.980 -8.154 24.052 1.00 13.47 81 ILE B CA 1
ATOM 3228 C C . ILE B 1 52 ? -3.543 -9.549 23.889 1.00 12.43 81 ILE B C 1
ATOM 3229 O O . ILE B 1 52 ? -3.917 -10.161 24.885 1.00 13.68 81 ILE B O 1
ATOM 3245 N N . PHE B 1 53 ? -3.566 -10.050 22.647 1.00 13.94 82 PHE B N 1
ATOM 3246 C CA . PHE B 1 53 ? -4.159 -11.355 22.362 1.00 13.54 82 PHE B CA 1
ATOM 3247 C C . PHE B 1 53 ? -3.318 -12.197 21.412 1.00 15.20 82 PHE B C 1
ATOM 3248 O O . PHE B 1 53 ? -2.554 -11.693 20.593 1.00 14.64 82 PHE B O 1
ATOM 3265 N N . ASP B 1 54 ? -3.491 -13.537 21.547 1.00 15.74 83 ASP B N 1
ATOM 3266 C CA . ASP B 1 54 ? -2.988 -14.553 20.641 1.00 14.70 83 ASP B CA 1
ATOM 3267 C C . ASP B 1 54 ? -4.132 -15.565 20.536 1.00 16.30 83 ASP B C 1
ATOM 3268 O O . ASP B 1 54 ? -4.211 -16.536 21.313 1.00 18.41 83 ASP B O 1
ATOM 3277 N N . GLY B 1 55 ? -5.058 -15.277 19.634 1.00 15.61 84 GLY B N 1
ATOM 3278 C CA . GLY B 1 55 ? -6.324 -15.974 19.603 1.00 17.67 84 GLY B CA 1
ATOM 3279 C C . GLY B 1 55 ? -6.453 -16.868 18.403 1.00 15.06 84 GLY B C 1
ATOM 3280 O O . GLY B 1 55 ? -5.827 -16.667 17.376 1.00 17.89 84 GLY B O 1
ATOM 3284 N N . PRO B 1 56 ? -7.327 -17.858 18.489 1.00 16.57 85 PRO B N 1
ATOM 3285 C CA . PRO B 1 56 ? -7.497 -18.770 17.355 1.00 18.59 85 PRO B CA 1
ATOM 3286 C C . PRO B 1 56 ? -8.478 -18.238 16.339 1.00 16.58 85 PRO B C 1
ATOM 3287 O O . PRO B 1 56 ? -9.426 -17.519 16.671 1.00 17.68 85 PRO B O 1
ATOM 3298 N N . ILE B 1 57 ? -8.193 -18.551 15.074 1.00 15.72 86 ILE B N 1
ATOM 3299 C CA . ILE B 1 57 ? -9.092 -18.320 13.956 1.00 18.34 86 ILE B CA 1
ATOM 3300 C C . ILE B 1 57 ? -9.605 -19.686 13.514 1.00 18.72 86 ILE B C 1
ATOM 3301 O O . ILE B 1 57 ? -8.807 -20.581 13.222 1.00 19.03 86 ILE B O 1
ATOM 3317 N N . THR B 1 58 ? -10.932 -19.841 13.494 1.00 18.45 87 THR B N 1
ATOM 3318 C CA . THR B 1 58 ? -11.574 -21.134 13.238 1.00 18.14 87 THR B CA 1
ATOM 3319 C C . THR B 1 58 ? -12.602 -20.983 12.130 1.00 18.30 87 THR B C 1
ATOM 3320 O O . THR B 1 58 ? -13.168 -19.912 11.890 1.00 19.86 87 THR B O 1
ATOM 3331 N N . MET B 1 59 ? -12.873 -22.117 11.452 1.00 23.04 88 MET B N 1
ATOM 3332 C CA . MET B 1 59 ? -13.870 -22.095 10.385 1.00 22.34 88 MET B CA 1
ATOM 3333 C C . MET B 1 59 ? -15.284 -22.132 10.930 1.00 23.81 88 MET B C 1
ATOM 3334 O O . MET B 1 59 ? -16.183 -21.565 10.307 1.00 26.71 88 MET B O 1
ATOM 3348 N N . ASP B 1 60 ? -15.483 -22.740 12.094 1.00 23.89 89 ASP B N 1
ATOM 3349 C CA . ASP B 1 60 ? -16.798 -22.763 12.725 1.00 22.36 89 ASP B CA 1
ATOM 3350 C C . ASP B 1 60 ? -16.771 -21.909 13.984 1.00 25.53 89 ASP B C 1
ATOM 3351 O O . ASP B 1 60 ? -15.817 -21.179 14.234 1.00 23.36 89 ASP B O 1
ATOM 3360 N N . LYS B 1 61 ? -17.830 -21.986 14.784 1.00 23.02 90 LYS B N 1
ATOM 3361 C CA . LYS B 1 61 ? -18.000 -21.093 15.923 1.00 23.50 90 LYS B CA 1
ATOM 3362 C C . LYS B 1 61 ? -17.387 -21.635 17.210 1.00 21.50 90 LYS B C 1
ATOM 3363 O O . LYS B 1 61 ? -17.558 -21.031 18.267 1.00 23.04 90 LYS B O 1
ATOM 3382 N N . ASN B 1 62 ? -16.634 -22.720 17.149 1.00 21.27 91 ASN B N 1
ATOM 3383 C CA . ASN B 1 62 ? -16.125 -23.387 18.340 1.00 22.76 91 ASN B CA 1
ATOM 3384 C C . ASN B 1 62 ? -14.700 -22.924 18.612 1.00 22.29 91 ASN B C 1
ATOM 3385 O O . ASN B 1 62 ? -13.799 -23.205 17.821 1.00 22.86 91 ASN B O 1
ATOM 3396 N N . TYR B 1 63 ? -14.498 -22.232 19.737 1.00 22.91 92 TYR B N 1
ATOM 3397 C CA . TYR B 1 63 ? -13.160 -21.773 20.095 1.00 22.06 92 TYR B CA 1
ATOM 3398 C C . TYR B 1 63 ? -12.181 -22.923 20.300 1.00 21.64 92 TYR B C 1
ATOM 3399 O O . TYR B 1 63 ? -10.972 -22.689 20.368 1.00 23.12 92 TYR B O 1
ATOM 3417 N N . LEU B 1 64 ? -12.672 -24.167 20.426 1.00 22.96 93 LEU B N 1
ATOM 3418 C CA . LEU B 1 64 ? -11.814 -25.336 20.577 1.00 23.89 93 LEU B CA 1
ATOM 3419 C C . LEU B 1 64 ? -11.457 -26.012 19.263 1.00 22.99 93 LEU B C 1
ATOM 3420 O O . LEU B 1 64 ? -10.689 -26.975 19.270 1.00 26.48 93 LEU B O 1
ATOM 3436 N N . SER B 1 65 ? -11.995 -25.544 18.154 1.00 21.55 94 SER B N 1
ATOM 3437 C CA . SER B 1 65 ? -11.690 -26.121 16.853 1.00 19.65 94 SER B CA 1
ATOM 3438 C C . SER B 1 65 ? -10.219 -25.937 16.484 1.00 24.40 94 SER B C 1
ATOM 3439 O O . SER B 1 65 ? -9.554 -24.993 16.917 1.00 23.27 94 SER B O 1
ATOM 3447 N N . LYS B 1 66 ? -9.720 -26.833 15.621 1.00 24.36 95 LYS B N 1
ATOM 3448 C CA . LYS B 1 66 ? -8.362 -26.705 15.124 1.00 25.32 95 LYS B CA 1
ATOM 3449 C C . LYS B 1 66 ? -8.229 -25.381 14.375 1.00 24.15 95 LYS B C 1
ATOM 3450 O O . LYS B 1 66 ? -8.986 -25.137 13.423 1.00 24.63 95 LYS B O 1
ATOM 3469 N N . PRO B 1 67 ? -7.285 -24.512 14.749 1.00 21.25 96 PRO B N 1
ATOM 3470 C CA . PRO B 1 67 ? -7.211 -23.202 14.097 1.00 22.49 96 PRO B CA 1
ATOM 3471 C C . PRO B 1 67 ? -6.687 -23.297 12.680 1.00 20.40 96 PRO B C 1
ATOM 3472 O O . PRO B 1 67 ? -5.819 -24.119 12.368 1.00 24.75 96 PRO B O 1
ATOM 3483 N N . VAL B 1 68 ? -7.209 -22.424 11.825 1.00 21.83 97 VAL B N 1
ATOM 3484 C CA . VAL B 1 68 ? -6.643 -22.278 10.490 1.00 23.09 97 VAL B CA 1
ATOM 3485 C C . VAL B 1 68 ? -5.633 -21.152 10.453 1.00 25.15 97 VAL B C 1
ATOM 3486 O O . VAL B 1 68 ? -4.898 -21.022 9.459 1.00 23.23 97 VAL B O 1
ATOM 3499 N N . ALA B 1 69 ? -5.565 -20.349 11.515 1.00 22.21 98 ALA B N 1
ATOM 3500 C CA . ALA B 1 69 ? -4.633 -19.229 11.637 1.00 19.86 98 ALA B CA 1
ATOM 3501 C C . ALA B 1 69 ? -4.715 -18.799 13.091 1.00 18.01 98 ALA B C 1
ATOM 3502 O O . ALA B 1 69 ? -5.586 -19.249 13.839 1.00 18.92 98 ALA B O 1
ATOM 3509 N N . ARG B 1 70 ? -3.779 -17.952 13.500 1.00 19.10 99 ARG B N 1
ATOM 3510 C CA . ARG B 1 70 ? -3.872 -17.279 14.780 1.00 16.89 99 ARG B CA 1
ATOM 3511 C C . ARG B 1 70 ? -3.850 -15.793 14.516 1.00 16.22 99 ARG B C 1
ATOM 3512 O O . ARG B 1 70 ? -3.282 -15.330 13.520 1.00 19.28 99 ARG B O 1
ATOM 3533 N N . ALA B 1 71 ? -4.524 -15.047 15.368 1.00 16.15 100 ALA B N 1
ATOM 3534 C CA . ALA B 1 71 ? -4.509 -13.586 15.321 1.00 15.80 100 ALA B CA 1
ATOM 3535 C C . ALA B 1 71 ? -3.745 -13.110 16.552 1.00 15.22 100 ALA B C 1
ATOM 3536 O O . ALA B 1 71 ? -4.084 -13.461 17.680 1.00 15.94 100 ALA B O 1
ATOM 3543 N N . GLN B 1 72 ? -2.694 -12.341 16.326 1.00 15.08 101 GLN B N 1
ATOM 3544 C CA . GLN B 1 72 ? -1.779 -11.884 17.367 1.00 14.58 101 GLN B CA 1
ATOM 3545 C C . GLN B 1 72 ? -1.702 -10.374 17.249 1.00 13.03 101 GLN B C 1
ATOM 3546 O O . GLN B 1 72 ? -1.381 -9.857 16.174 1.00 14.38 101 GLN B O 1
ATOM 3560 N N . GLY B 1 73 ? -1.976 -9.676 18.334 1.00 14.00 102 GLY B N 1
ATOM 3561 C CA . GLY B 1 73 ? -1.942 -8.228 18.308 1.00 15.40 102 GLY B CA 1
ATOM 3562 C C . GLY B 1 73 ? -2.635 -7.672 19.520 1.00 12.64 102 GLY B C 1
ATOM 3563 O O . GLY B 1 73 ? -2.527 -8.232 20.613 1.00 12.47 102 GLY B O 1
ATOM 3567 N N . PHE B 1 74 ? -3.315 -6.545 19.347 1.00 12.03 103 PHE B N 1
ATOM 3568 C CA . PHE B 1 74 ? -3.941 -5.875 20.460 1.00 14.01 103 PHE B CA 1
ATOM 3569 C C . PHE B 1 74 ? -5.214 -5.168 20.031 1.00 13.07 103 PHE B C 1
ATOM 3570 O O . PHE B 1 74 ? -5.446 -4.880 18.850 1.00 13.32 103 PHE B O 1
ATOM 3587 N N . TYR B 1 75 ? -6.057 -4.921 21.029 1.00 13.54 104 TYR B N 1
ATOM 3588 C CA . TYR B 1 75 ? -7.179 -4.023 20.876 1.00 13.31 104 TYR B CA 1
ATOM 3589 C C . TYR B 1 75 ? -7.295 -3.196 22.139 1.00 13.08 104 TYR B C 1
ATOM 3590 O O . TYR B 1 75 ? -6.841 -3.579 23.221 1.00 13.38 104 TYR B O 1
ATOM 3608 N N . PHE B 1 76 ? -7.968 -2.066 22.029 1.00 13.00 105 PHE B N 1
ATOM 3609 C CA . PHE B 1 76 ? -8.288 -1.289 23.206 1.00 12.95 105 PHE B CA 1
ATOM 3610 C C . PHE B 1 76 ? -9.647 -0.625 23.039 1.00 12.52 105 PHE B C 1
ATOM 3611 O O . PHE B 1 76 ? -10.088 -0.380 21.924 1.00 15.33 105 PHE B O 1
ATOM 3628 N N . TYR B 1 77 ? -10.299 -0.338 24.160 1.00 13.76 106 TYR B N 1
ATOM 3629 C CA . TYR B 1 77 ? -11.537 0.432 24.133 1.00 14.77 106 TYR B CA 1
ATOM 3630 C C . TYR B 1 77 ? -11.205 1.918 24.140 1.00 16.62 106 TYR B C 1
ATOM 3631 O O . TYR B 1 77 ? -10.225 2.360 24.735 1.00 15.49 106 TYR B O 1
ATOM 3649 N N . ASP B 1 78 ? -12.039 2.721 23.470 1.00 14.39 107 ASP B N 1
ATOM 3650 C CA . ASP B 1 78 ? -11.667 4.118 23.267 1.00 14.42 107 ASP B CA 1
ATOM 3651 C C . ASP B 1 78 ? -12.857 5.063 23.141 1.00 17.01 107 ASP B C 1
ATOM 3652 O O . ASP B 1 78 ? -12.736 6.083 22.465 1.00 16.87 107 ASP B O 1
ATOM 3661 N N A MET B 1 79 ? -13.980 4.780 23.814 0.48 15.92 108 MET B N 1
ATOM 3662 N N B MET B 1 79 ? -13.992 4.781 23.790 0.52 15.88 108 MET B N 1
ATOM 3663 C CA A MET B 1 79 ? -15.111 5.699 23.799 0.48 18.09 108 MET B CA 1
ATOM 3664 C CA B MET B 1 79 ? -15.084 5.748 23.769 0.52 17.98 108 MET B CA 1
ATOM 3665 C C A MET B 1 79 ? -15.602 5.995 25.211 0.48 17.87 108 MET B C 1
ATOM 3666 C C B MET B 1 79 ? -15.634 5.991 25.171 0.52 17.89 108 MET B C 1
ATOM 3667 O O A MET B 1 79 ? -15.661 5.115 26.078 0.48 17.37 108 MET B O 1
ATOM 3668 O O B MET B 1 79 ? -15.757 5.072 25.990 0.52 17.60 108 MET B O 1
ATOM 3695 N N . LYS B 1 80 ? -15.967 7.250 25.438 1.00 19.00 109 LYS B N 1
ATOM 3696 C CA A LYS B 1 80 ? -16.370 7.659 26.776 0.85 18.91 109 LYS B CA 1
ATOM 3697 C CA B LYS B 1 80 ? -16.368 7.660 26.778 0.15 18.91 109 LYS B CA 1
ATOM 3698 C C . LYS B 1 80 ? -17.817 7.299 27.074 1.00 16.92 109 LYS B C 1
ATOM 3699 O O . LYS B 1 80 ? -18.130 6.908 28.199 1.00 19.19 109 LYS B O 1
ATOM 3734 N N . MET B 1 81 ? -18.703 7.420 26.089 1.00 19.94 110 MET B N 1
ATOM 3735 C CA . MET B 1 81 ? -20.135 7.321 26.368 1.00 22.75 110 MET B CA 1
ATOM 3736 C C . MET B 1 81 ? -20.780 6.046 25.858 1.00 26.10 110 MET B C 1
ATOM 3737 O O . MET B 1 81 ? -21.987 5.863 26.041 1.00 24.92 110 MET B O 1
ATOM 3751 N N . ASP B 1 82 ? -20.013 5.153 25.246 1.00 22.60 111 ASP B N 1
ATOM 3752 C CA . ASP B 1 82 ? -20.495 3.877 24.742 1.00 24.97 111 ASP B CA 1
ATOM 3753 C C . ASP B 1 82 ? -19.249 3.052 24.489 1.00 21.85 111 ASP B C 1
ATOM 3754 O O . ASP B 1 82 ? -18.127 3.550 24.642 1.00 20.78 111 ASP B O 1
ATOM 3763 N N . PHE B 1 83 ? -19.449 1.808 24.060 1.00 21.37 112 PHE B N 1
ATOM 3764 C CA . PHE B 1 83 ? -18.339 0.910 23.754 1.00 19.46 112 PHE B CA 1
ATOM 3765 C C . PHE B 1 83 ? -17.848 1.168 22.336 1.00 22.75 112 PHE B C 1
ATOM 3766 O O . PHE B 1 83 ? -18.640 1.252 21.398 1.00 21.96 112 PHE B O 1
ATOM 3783 N N . ASN B 1 84 ? -16.529 1.306 22.184 1.00 17.51 113 ASN B N 1
ATOM 3784 C CA . ASN B 1 84 ? -15.904 1.372 20.866 1.00 17.46 113 ASN B CA 1
ATOM 3785 C C . ASN B 1 84 ? -14.487 0.856 21.039 1.00 16.46 113 ASN B C 1
ATOM 3786 O O . ASN B 1 84 ? -13.938 0.910 22.137 1.00 17.43 113 ASN B O 1
ATOM 3797 N N . SER B 1 85 ? -13.911 0.336 19.964 1.00 16.36 114 SER B N 1
ATOM 3798 C CA . SER B 1 85 ? -12.594 -0.260 20.098 1.00 15.33 114 SER B CA 1
ATOM 3799 C C . SER B 1 85 ? -11.750 0.035 18.880 1.00 15.73 114 SER B C 1
ATOM 3800 O O . SER B 1 85 ? -12.190 0.602 17.876 1.00 16.06 114 SER B O 1
ATOM 3808 N N . TRP B 1 86 ? -10.484 -0.320 19.008 1.00 14.48 115 TRP B N 1
ATOM 3809 C CA . TRP B 1 86 ? -9.491 -0.087 17.980 1.00 15.18 115 TRP B CA 1
ATOM 3810 C C . TRP B 1 86 ? -8.550 -1.281 17.997 1.00 13.54 115 TRP B C 1
ATOM 3811 O O . TRP B 1 86 ? -8.160 -1.745 19.066 1.00 14.80 115 TRP B O 1
ATOM 3832 N N . PHE B 1 87 ? -8.178 -1.783 16.837 1.00 13.93 116 PHE B N 1
ATOM 3833 C CA . PHE B 1 87 ? -7.400 -3.012 16.698 1.00 15.59 116 PHE B CA 1
ATOM 3834 C C . PHE B 1 87 ? -6.164 -2.806 15.833 1.00 15.99 116 PHE B C 1
ATOM 3835 O O . PHE B 1 87 ? -6.191 -2.055 14.860 1.00 14.89 116 PHE B O 1
ATOM 3852 N N . SER B 1 88 ? -5.088 -3.516 16.172 1.00 14.58 117 SER B N 1
ATOM 3853 C CA A SER B 1 88 ? -3.974 -3.732 15.262 0.71 14.69 117 SER B CA 1
ATOM 3854 C CA B SER B 1 88 ? -3.964 -3.726 15.269 0.29 14.74 117 SER B CA 1
ATOM 3855 C C . SER B 1 88 ? -3.435 -5.131 15.498 1.00 15.45 117 SER B C 1
ATOM 3856 O O . SER B 1 88 ? -3.107 -5.486 16.628 1.00 15.35 117 SER B O 1
ATOM 3869 N N . TYR B 1 89 ? -3.338 -5.925 14.446 1.00 15.12 118 TYR B N 1
ATOM 3870 C CA . TYR B 1 89 ? -2.956 -7.322 14.643 1.00 14.54 118 TYR B CA 1
ATOM 3871 C C . TYR B 1 89 ? -2.457 -7.936 13.346 1.00 15.72 118 TYR B C 1
ATOM 3872 O O . TYR B 1 89 ? -2.578 -7.370 12.254 1.00 14.15 118 TYR B O 1
ATOM 3890 N N . THR B 1 90 ? -1.914 -9.134 13.490 1.00 13.94 119 THR B N 1
ATOM 3891 C CA . THR B 1 90 ? -1.442 -9.961 12.400 1.00 13.38 119 THR B CA 1
ATOM 3892 C C . THR B 1 90 ? -2.195 -11.285 12.424 1.00 14.71 119 THR B C 1
ATOM 3893 O O . THR B 1 90 ? -2.285 -11.930 13.469 1.00 16.30 119 THR B O 1
ATOM 3904 N N . LEU B 1 91 ? -2.729 -11.680 11.281 1.00 15.56 120 LEU B N 1
ATOM 3905 C CA . LEU B 1 91 ? -3.174 -13.047 11.081 1.00 16.98 120 LEU B CA 1
ATOM 3906 C C . LEU B 1 91 ? -1.977 -13.839 10.610 1.00 17.34 120 LEU B C 1
ATOM 3907 O O . LEU B 1 91 ? -1.360 -13.476 9.601 1.00 16.80 120 LEU B O 1
ATOM 3923 N N . VAL B 1 92 ? -1.648 -14.891 11.333 1.00 17.00 121 VAL B N 1
ATOM 3924 C CA . VAL B 1 92 ? -0.473 -15.725 11.084 1.00 17.45 121 VAL B CA 1
ATOM 3925 C C . VAL B 1 92 ? -0.994 -17.067 10.568 1.00 20.23 121 VAL B C 1
ATOM 3926 O O . VAL B 1 92 ? -1.707 -17.785 11.293 1.00 19.73 121 VAL B O 1
ATOM 3939 N N . PHE B 1 93 ? -0.654 -17.395 9.321 1.00 19.88 122 PHE B N 1
ATOM 3940 C CA . PHE B 1 93 ? -1.060 -18.643 8.663 1.00 20.72 122 PHE B CA 1
ATOM 3941 C C . PHE B 1 93 ? 0.140 -19.579 8.559 1.00 24.41 122 PHE B C 1
ATOM 3942 O O . PHE B 1 93 ? 1.205 -19.173 8.087 1.00 23.64 122 PHE B O 1
ATOM 3959 N N . ASN B 1 94 ? -0.023 -20.823 9.013 1.00 26.29 123 ASN B N 1
ATOM 3960 C CA . ASN B 1 94 ? 1.058 -21.819 8.982 1.00 27.62 123 ASN B CA 1
ATOM 3961 C C . ASN B 1 94 ? 0.433 -23.190 8.711 1.00 34.12 123 ASN B C 1
ATOM 3962 O O . ASN B 1 94 ? 0.557 -24.123 9.497 1.00 41.30 123 ASN B O 1
ATOM 3972 N N . SER B 1 95 ? -0.246 -23.306 7.584 1.00 34.51 124 SER B N 1
ATOM 3973 C CA . SER B 1 95 ? -0.965 -24.515 7.227 1.00 41.07 124 SER B CA 1
ATOM 3974 C C . SER B 1 95 ? -0.520 -24.967 5.846 1.00 44.07 124 SER B C 1
ATOM 3975 O O . SER B 1 95 ? 0.099 -24.214 5.087 1.00 41.44 124 SER B O 1
ATOM 3983 N N . THR B 1 96 ? -0.841 -26.220 5.526 1.00 48.52 125 THR B N 1
ATOM 3984 C CA . THR B 1 96 ? -0.572 -26.720 4.185 1.00 54.02 125 THR B CA 1
ATOM 3985 C C . THR B 1 96 ? -1.294 -25.897 3.121 1.00 47.99 125 THR B C 1
ATOM 3986 O O . THR B 1 96 ? -0.922 -25.965 1.944 1.00 48.78 125 THR B O 1
ATOM 3997 N N . GLU B 1 97 ? -2.283 -25.089 3.515 1.00 45.16 126 GLU B N 1
ATOM 3998 C CA . GLU B 1 97 ? -3.085 -24.278 2.603 1.00 42.67 126 GLU B CA 1
ATOM 3999 C C . GLU B 1 97 ? -2.613 -22.829 2.475 1.00 49.60 126 GLU B C 1
ATOM 4000 O O . GLU B 1 97 ? -2.677 -22.252 1.382 1.00 41.63 126 GLU B O 1
ATOM 4012 N N . HIS B 1 98 ? -2.164 -22.206 3.561 1.00 38.86 127 HIS B N 1
ATOM 4013 C CA . HIS B 1 98 ? -1.704 -20.825 3.502 1.00 37.40 127 HIS B CA 1
ATOM 4014 C C . HIS B 1 98 ? -0.525 -20.666 4.437 1.00 28.53 127 HIS B C 1
ATOM 4015 O O . HIS B 1 98 ? -0.523 -21.192 5.552 1.00 28.42 127 HIS B O 1
ATOM 4029 N N . LYS B 1 99 ? 0.493 -19.944 3.984 1.00 30.03 128 LYS B N 1
ATOM 4030 C CA . LYS B 1 99 ? 1.673 -19.711 4.805 1.00 30.85 128 LYS B CA 1
ATOM 4031 C C . LYS B 1 99 ? 2.059 -18.255 4.612 1.00 34.75 128 LYS B C 1
ATOM 4032 O O . LYS B 1 99 ? 2.385 -17.846 3.497 1.00 33.17 128 LYS B O 1
ATOM 4051 N N . GLY B 1 100 ? 1.981 -17.463 5.669 1.00 22.33 129 GLY B N 1
ATOM 4052 C CA . GLY B 1 100 ? 2.254 -16.048 5.534 1.00 21.24 129 GLY B CA 1
ATOM 4053 C C . GLY B 1 100 ? 1.515 -15.285 6.617 1.00 20.70 129 GLY B C 1
ATOM 4054 O O . GLY B 1 100 ? 0.983 -15.867 7.554 1.00 20.79 129 GLY B O 1
ATOM 4058 N N . THR B 1 101 ? 1.474 -13.968 6.454 1.00 22.77 130 THR B N 1
ATOM 4059 C CA . THR B 1 101 ? 0.797 -13.117 7.423 1.00 18.64 130 THR B CA 1
ATOM 4060 C C . THR B 1 101 ? 0.025 -12.032 6.697 1.00 19.30 130 THR B C 1
ATOM 4061 O O . THR B 1 101 ? 0.353 -11.646 5.574 1.00 19.89 130 THR B O 1
ATOM 4072 N N . LEU B 1 102 ? -0.987 -11.509 7.371 1.00 16.42 131 LEU B N 1
ATOM 4073 C CA . LEU B 1 102 ? -1.729 -10.330 6.964 1.00 18.80 131 LEU B CA 1
ATOM 4074 C C . LEU B 1 102 ? -1.755 -9.384 8.142 1.00 17.38 131 LEU B C 1
ATOM 4075 O O . LEU B 1 102 ? -2.062 -9.795 9.263 1.00 17.63 131 LEU B O 1
ATOM 4091 N N . ASN B 1 103 ? -1.452 -8.125 7.899 1.00 17.02 132 ASN B N 1
ATOM 4092 C CA . ASN B 1 103 ? -1.470 -7.118 8.940 1.00 18.81 132 ASN B CA 1
ATOM 4093 C C . ASN B 1 103 ? -2.699 -6.231 8.779 1.00 18.83 132 ASN B C 1
ATOM 4094 O O . ASN B 1 103 ? -3.012 -5.774 7.669 1.00 19.54 132 ASN B O 1
ATOM 4105 N N . ILE B 1 104 ? -3.405 -6.015 9.870 1.00 19.57 133 ILE B N 1
ATOM 4106 C CA . ILE B 1 104 ? -4.713 -5.387 9.865 1.00 17.44 133 ILE B CA 1
ATOM 4107 C C . ILE B 1 104 ? -4.759 -4.328 10.958 1.00 19.67 133 ILE B C 1
ATOM 4108 O O . ILE B 1 104 ? -4.265 -4.549 12.071 1.00 17.59 133 ILE B O 1
ATOM 4124 N N . MET B 1 105 ? -5.370 -3.186 10.678 1.00 17.09 134 MET B N 1
ATOM 4125 C CA A MET B 1 105 ? -5.484 -2.144 11.684 0.68 18.13 134 MET B CA 1
ATOM 4126 C CA B MET B 1 105 ? -5.475 -2.134 11.682 0.32 18.10 134 MET B CA 1
ATOM 4127 C C . MET B 1 105 ? -6.707 -1.295 11.415 1.00 16.14 134 MET B C 1
ATOM 4128 O O . MET B 1 105 ? -7.104 -1.110 10.256 1.00 17.82 134 MET B O 1
ATOM 4153 N N . GLY B 1 106 ? -7.267 -0.738 12.476 1.00 15.71 135 GLY B N 1
ATOM 4154 C CA . GLY B 1 106 ? -8.284 0.280 12.307 1.00 20.29 135 GLY B CA 1
ATOM 4155 C C . GLY B 1 106 ? -9.271 0.328 13.449 1.00 18.37 135 GLY B C 1
ATOM 4156 O O . GLY B 1 106 ? -9.255 -0.471 14.380 1.00 16.28 135 GLY B O 1
ATOM 4160 N N . ALA B 1 107 ? -10.138 1.342 13.371 1.00 21.29 136 ALA B N 1
ATOM 4161 C CA . ALA B 1 107 ? -11.235 1.479 14.319 1.00 21.24 136 ALA B CA 1
ATOM 4162 C C . ALA B 1 107 ? -12.271 0.380 14.128 1.00 22.17 136 ALA B C 1
ATOM 4163 O O . ALA B 1 107 ? -12.765 0.146 13.013 1.00 26.40 136 ALA B O 1
ATOM 4170 N N . ASP B 1 108 ? -12.645 -0.258 15.232 1.00 20.43 137 ASP B N 1
ATOM 4171 C CA . ASP B 1 108 ? -13.705 -1.257 15.266 1.00 22.40 137 ASP B CA 1
ATOM 4172 C C . ASP B 1 108 ? -14.923 -0.596 15.896 1.00 24.90 137 ASP B C 1
ATOM 4173 O O . ASP B 1 108 ? -15.074 -0.548 17.122 1.00 23.37 137 ASP B O 1
ATOM 4182 N N . LEU B 1 109 ? -15.803 -0.083 15.040 1.00 22.41 138 LEU B N 1
ATOM 4183 C CA . LEU B 1 109 ? -16.987 0.656 15.470 1.00 23.27 138 LEU B CA 1
ATOM 4184 C C . LEU B 1 109 ? -18.006 -0.382 15.924 1.00 27.52 138 LEU B C 1
ATOM 4185 O O . LEU B 1 109 ? -18.943 -0.757 15.211 1.00 26.34 138 LEU B O 1
ATOM 4201 N N . MET B 1 110 ? -17.808 -0.845 17.151 1.00 22.09 139 MET B N 1
ATOM 4202 C CA . MET B 1 110 ? -18.251 -2.188 17.511 1.00 27.05 139 MET B CA 1
ATOM 4203 C C . MET B 1 110 ? -19.749 -2.278 17.760 1.00 32.86 139 MET B C 1
ATOM 4204 O O . MET B 1 110 ? -20.289 -3.390 17.803 1.00 35.17 139 MET B O 1
ATOM 4209 N N . MET B 1 111 ? -20.438 -1.160 17.896 1.00 30.98 140 MET B N 1
ATOM 4210 C CA . MET B 1 111 ? -21.880 -1.229 18.049 1.00 34.34 140 MET B CA 1
ATOM 4211 C C . MET B 1 111 ? -22.606 -1.129 16.711 1.00 37.05 140 MET B C 1
ATOM 4212 O O . MET B 1 111 ? -23.834 -1.249 16.683 1.00 45.36 140 MET B O 1
ATOM 4226 N N . GLU B 1 112 ? -21.869 -0.901 15.590 1.00 36.69 141 GLU B N 1
ATOM 4227 C CA . GLU B 1 112 ? -22.431 -0.968 14.245 1.00 32.04 141 GLU B CA 1
ATOM 4228 C C . GLU B 1 112 ? -22.557 -2.421 13.796 1.00 32.95 141 GLU B C 1
ATOM 4229 O O . GLU B 1 112 ? -21.741 -3.267 14.161 1.00 30.03 141 GLU B O 1
ATOM 4241 N N . PRO B 1 113 ? -23.562 -2.728 12.974 1.00 28.02 142 PRO B N 1
ATOM 4242 C CA . PRO B 1 113 ? -23.762 -4.128 12.571 1.00 26.63 142 PRO B CA 1
ATOM 4243 C C . PRO B 1 113 ? -22.596 -4.703 11.798 1.00 24.56 142 PRO B C 1
ATOM 4244 O O . PRO B 1 113 ? -22.254 -5.882 11.980 1.00 26.82 142 PRO B O 1
ATOM 4255 N N . THR B 1 114 ? -21.955 -3.897 10.967 1.00 24.20 143 THR B N 1
ATOM 4256 C CA . THR B 1 114 ? -20.779 -4.334 10.241 1.00 24.58 143 THR B CA 1
ATOM 4257 C C . THR B 1 114 ? -19.809 -3.165 10.188 1.00 25.17 143 THR B C 1
ATOM 4258 O O . THR B 1 114 ? -20.221 -2.005 10.163 1.00 28.83 143 THR B O 1
ATOM 4269 N N . ARG B 1 115 ? -18.515 -3.458 10.224 1.00 24.21 144 ARG B N 1
ATOM 4270 C CA . ARG B 1 115 ? -17.536 -2.381 10.147 1.00 24.65 144 ARG B CA 1
ATOM 4271 C C . ARG B 1 115 ? -16.235 -2.873 9.537 1.00 21.08 144 ARG B C 1
ATOM 4272 O O . ARG B 1 115 ? -15.902 -4.061 9.581 1.00 23.16 144 ARG B O 1
ATOM 4293 N N . ASP B 1 116 ? -15.499 -1.938 8.959 1.00 20.65 145 ASP B N 1
ATOM 4294 C CA . ASP B 1 116 ? -14.385 -2.256 8.088 1.00 22.09 145 ASP B CA 1
ATOM 4295 C C . ASP B 1 116 ? -13.085 -1.743 8.682 1.00 23.30 145 ASP B C 1
ATOM 4296 O O . ASP B 1 116 ? -12.998 -0.591 9.125 1.00 24.19 145 ASP B O 1
ATOM 4305 N N . LEU B 1 117 ? -12.078 -2.597 8.676 1.00 19.94 146 LEU B N 1
ATOM 4306 C CA . LEU B 1 117 ? -10.716 -2.260 9.021 1.00 20.71 146 LEU B CA 1
ATOM 4307 C C . LEU B 1 117 ? -9.845 -2.475 7.797 1.00 22.03 146 LEU B C 1
ATOM 4308 O O . LEU B 1 117 ? -10.270 -3.106 6.826 1.00 20.55 146 LEU B O 1
ATOM 4324 N N . SER B 1 118 ? -8.639 -1.919 7.823 1.00 17.45 147 SER B N 1
ATOM 4325 C CA . SER B 1 118 ? -7.707 -1.985 6.695 1.00 19.65 147 SER B CA 1
ATOM 4326 C C . SER B 1 118 ? -6.790 -3.199 6.788 1.00 21.36 147 SER B C 1
ATOM 4327 O O . SER B 1 118 ? -6.109 -3.394 7.802 1.00 21.14 147 SER B O 1
ATOM 4335 N N . VAL B 1 119 ? -6.663 -3.960 5.697 1.00 18.90 148 VAL B N 1
ATOM 4336 C CA . VAL B 1 119 ? -5.551 -4.886 5.539 1.00 19.92 148 VAL B CA 1
ATOM 4337 C C . VAL B 1 119 ? -4.434 -4.077 4.890 1.00 20.86 148 VAL B C 1
ATOM 4338 O O . VAL B 1 119 ? -4.558 -3.678 3.719 1.00 22.09 148 VAL B O 1
ATOM 4351 N N . VAL B 1 120 ? -3.352 -3.824 5.628 1.00 19.95 149 VAL B N 1
ATOM 4352 C CA . VAL B 1 120 ? -2.315 -2.879 5.216 1.00 21.67 149 VAL B CA 1
ATOM 4353 C C . VAL B 1 120 ? -1.063 -3.545 4.687 1.00 25.31 149 VAL B C 1
ATOM 4354 O O . VAL B 1 120 ? -0.122 -2.847 4.279 1.00 30.69 149 VAL B O 1
ATOM 4367 N N . GLY B 1 121 ? -0.980 -4.859 4.724 1.00 21.04 150 GLY B N 1
ATOM 4368 C CA . GLY B 1 121 ? 0.185 -5.509 4.195 1.00 22.06 150 GLY B CA 1
ATOM 4369 C C . GLY B 1 121 ? 0.127 -6.972 4.503 1.00 23.43 150 GLY B C 1
ATOM 4370 O O . GLY B 1 121 ? -0.769 -7.450 5.208 1.00 20.65 150 GLY B O 1
ATOM 4374 N N . GLY B 1 122 ? 1.088 -7.678 3.941 1.00 20.97 151 GLY B N 1
ATOM 4375 C CA . GLY B 1 122 ? 1.204 -9.104 4.134 1.00 19.91 151 GLY B CA 1
ATOM 4376 C C . GLY B 1 122 ? 2.574 -9.606 3.746 1.00 21.70 151 GLY B C 1
ATOM 4377 O O . GLY B 1 122 ? 3.372 -8.903 3.117 1.00 22.80 151 GLY B O 1
ATOM 4381 N N . THR B 1 123 ? 2.815 -10.854 4.101 1.00 19.75 152 THR B N 1
ATOM 4382 C CA . THR B 1 123 ? 4.109 -11.511 3.935 1.00 20.30 152 THR B CA 1
ATOM 4383 C C . THR B 1 123 ? 3.843 -12.941 3.498 1.00 27.29 152 THR B C 1
ATOM 4384 O O . THR B 1 123 ? 2.726 -13.457 3.642 1.00 22.84 152 THR B O 1
ATOM 4395 N N . GLY B 1 124 ? 4.879 -13.579 2.947 1.00 26.87 153 GLY B N 1
ATOM 4396 C CA . GLY B 1 124 ? 4.729 -14.974 2.549 1.00 28.18 153 GLY B CA 1
ATOM 4397 C C . GLY B 1 124 ? 3.767 -15.076 1.380 1.00 27.36 153 GLY B C 1
ATOM 4398 O O . GLY B 1 124 ? 3.837 -14.301 0.419 1.00 28.80 153 GLY B O 1
ATOM 4402 N N . ASP B 1 125 ? 2.805 -16.004 1.482 1.00 29.79 154 ASP B N 1
ATOM 4403 C CA . ASP B 1 125 ? 1.746 -16.111 0.479 1.00 30.28 154 ASP B CA 1
ATOM 4404 C C . ASP B 1 125 ? 0.980 -14.811 0.267 1.00 39.75 154 ASP B C 1
ATOM 4405 O O . ASP B 1 125 ? 0.393 -14.607 -0.799 1.00 37.45 154 ASP B O 1
ATOM 4414 N N . PHE B 1 126 ? 0.951 -13.922 1.264 1.00 25.12 155 PHE B N 1
ATOM 4415 C CA . PHE B 1 126 ? 0.161 -12.708 1.195 1.00 24.78 155 PHE B CA 1
ATOM 4416 C C . PHE B 1 126 ? 1.018 -11.475 0.951 1.00 26.19 155 PHE B C 1
ATOM 4417 O O . PHE B 1 126 ? 0.549 -10.340 1.127 1.00 26.11 155 PHE B O 1
ATOM 4434 N N . PHE B 1 127 ? 2.253 -11.701 0.506 1.00 32.33 156 PHE B N 1
ATOM 4435 C CA . PHE B 1 127 ? 3.202 -10.676 0.104 1.00 36.26 156 PHE B CA 1
ATOM 4436 C C . PHE B 1 127 ? 2.519 -9.547 -0.658 1.00 33.27 156 PHE B C 1
ATOM 4437 O O . PHE B 1 127 ? 1.907 -9.761 -1.712 1.00 29.18 156 PHE B O 1
ATOM 4454 N N A MET B 1 128 ? 2.602 -8.342 -0.094 0.46 34.34 157 MET B N 1
ATOM 4455 N N B MET B 1 128 ? 2.603 -8.335 -0.112 0.54 34.32 157 MET B N 1
ATOM 4456 C CA A MET B 1 128 ? 2.144 -7.100 -0.712 0.46 35.15 157 MET B CA 1
ATOM 4457 C CA B MET B 1 128 ? 2.149 -7.111 -0.770 0.54 35.20 157 MET B CA 1
ATOM 4458 C C A MET B 1 128 ? 0.631 -7.013 -0.861 0.46 35.78 157 MET B C 1
ATOM 4459 C C B MET B 1 128 ? 0.629 -6.986 -0.846 0.54 35.78 157 MET B C 1
ATOM 4460 O O A MET B 1 128 ? 0.129 -6.276 -1.717 0.46 38.74 157 MET B O 1
ATOM 4461 O O B MET B 1 128 ? 0.114 -6.198 -1.645 0.54 38.76 157 MET B O 1
ATOM 4488 N N . ALA B 1 129 ? -0.112 -7.736 -0.031 1.00 34.04 158 ALA B N 1
ATOM 4489 C CA . ALA B 1 129 ? -1.561 -7.676 -0.088 1.00 34.75 158 ALA B CA 1
ATOM 4490 C C . ALA B 1 129 ? -2.092 -6.354 0.464 1.00 24.78 158 ALA B C 1
ATOM 4491 O O . ALA B 1 129 ? -1.484 -5.734 1.344 1.00 29.91 158 ALA B O 1
ATOM 4498 N N . ARG B 1 130 ? -3.252 -5.954 -0.046 1.00 28.15 159 ARG B N 1
ATOM 4499 C CA . ARG B 1 130 ? -4.042 -4.853 0.496 1.00 26.18 159 ARG B CA 1
ATOM 4500 C C . ARG B 1 130 ? -5.517 -5.169 0.345 1.00 27.53 159 ARG B C 1
ATOM 4501 O O . ARG B 1 130 ? -5.959 -5.750 -0.654 1.00 24.71 159 ARG B O 1
ATOM 4522 N N . GLY B 1 131 ? -6.295 -4.738 1.323 1.00 19.99 160 GLY B N 1
ATOM 4523 C CA . GLY B 1 131 ? -7.729 -4.959 1.267 1.00 21.23 160 GLY B CA 1
ATOM 4524 C C . GLY B 1 131 ? -8.407 -4.514 2.540 1.00 20.07 160 GLY B C 1
ATOM 4525 O O . GLY B 1 131 ? -7.970 -3.544 3.199 1.00 20.53 160 GLY B O 1
ATOM 4529 N N . ILE B 1 132 ? -9.522 -5.167 2.820 1.00 20.34 161 ILE B N 1
ATOM 4530 C CA . ILE B 1 132 ? -10.443 -4.798 3.879 1.00 21.95 161 ILE B CA 1
ATOM 4531 C C . ILE B 1 132 ? -10.704 -6.010 4.760 1.00 23.55 161 ILE B C 1
ATOM 4532 O O . ILE B 1 132 ? -10.878 -7.129 4.271 1.00 21.83 161 ILE B O 1
ATOM 4548 N N . ALA B 1 133 ? -10.729 -5.792 6.070 1.00 20.04 162 ALA B N 1
ATOM 4549 C CA . ALA B 1 133 ? -11.194 -6.786 7.015 1.00 21.55 162 ALA B CA 1
ATOM 4550 C C . ALA B 1 133 ? -12.535 -6.306 7.540 1.00 22.05 162 ALA B C 1
ATOM 4551 O O . ALA B 1 133 ? -12.619 -5.235 8.137 1.00 22.98 162 ALA B O 1
ATOM 4558 N N . THR B 1 134 ? -13.582 -7.087 7.347 1.00 20.28 163 THR B N 1
ATOM 4559 C CA . THR B 1 134 ? -14.914 -6.707 7.812 1.00 21.60 163 THR B CA 1
ATOM 4560 C C . THR B 1 134 ? -15.250 -7.505 9.061 1.00 23.10 163 THR B C 1
ATOM 4561 O O . THR B 1 134 ? -15.148 -8.728 9.069 1.00 22.99 163 THR B O 1
ATOM 4572 N N . PHE B 1 135 ? -15.669 -6.811 10.116 1.00 18.77 164 PHE B N 1
ATOM 4573 C CA . PHE B 1 135 ? -16.026 -7.444 11.376 1.00 19.22 164 PHE B CA 1
ATOM 4574 C C . PHE B 1 135 ? -17.545 -7.420 11.554 1.00 21.67 164 PHE B C 1
ATOM 4575 O O . PHE B 1 135 ? -18.192 -6.381 11.358 1.00 23.15 164 PHE B O 1
ATOM 4592 N N . VAL B 1 136 ? -18.109 -8.550 11.952 1.00 19.83 165 VAL B N 1
ATOM 4593 C CA . VAL B 1 136 ? -19.489 -8.634 12.432 1.00 22.15 165 VAL B CA 1
ATOM 4594 C C . VAL B 1 136 ? -19.451 -9.391 13.750 1.00 19.54 165 VAL B C 1
ATOM 4595 O O . VAL B 1 136 ? -18.836 -10.455 13.834 1.00 22.95 165 VAL B O 1
ATOM 4608 N N . THR B 1 137 ? -20.084 -8.845 14.783 1.00 23.45 166 THR B N 1
ATOM 4609 C CA . THR B 1 137 ? -20.131 -9.517 16.072 1.00 23.68 166 THR B CA 1
ATOM 4610 C C . THR B 1 137 ? -21.003 -10.759 15.973 1.00 25.17 166 THR B C 1
ATOM 4611 O O . THR B 1 137 ? -22.167 -10.669 15.559 1.00 28.01 166 THR B O 1
ATOM 4622 N N . ASP B 1 138 ? -20.447 -11.914 16.335 1.00 22.13 167 ASP B N 1
ATOM 4623 C CA . ASP B 1 138 ? -21.215 -13.153 16.409 1.00 21.28 167 ASP B CA 1
ATOM 4624 C C . ASP B 1 138 ? -21.723 -13.446 17.811 1.00 26.64 167 ASP B C 1
ATOM 4625 O O . ASP B 1 138 ? -22.857 -13.907 17.961 1.00 27.65 167 ASP B O 1
ATOM 4634 N N . LEU B 1 139 ? -20.938 -13.153 18.846 1.00 21.90 168 LEU B N 1
ATOM 4635 C CA . LEU B 1 139 ? -21.346 -13.367 20.229 1.00 21.06 168 LEU B CA 1
ATOM 4636 C C . LEU B 1 139 ? -20.475 -12.527 21.158 1.00 23.06 168 LEU B C 1
ATOM 4637 O O . LEU B 1 139 ? -19.253 -12.490 20.992 1.00 21.54 168 LEU B O 1
ATOM 4653 N N . PHE B 1 140 ? -21.099 -11.856 22.131 1.00 22.40 169 PHE B N 1
ATOM 4654 C CA . PHE B 1 140 ? -20.408 -11.174 23.214 1.00 24.27 169 PHE B CA 1
ATOM 4655 C C . PHE B 1 140 ? -20.975 -11.743 24.506 1.00 23.92 169 PHE B C 1
ATOM 4656 O O . PHE B 1 140 ? -22.204 -11.761 24.684 1.00 28.26 169 PHE B O 1
ATOM 4673 N N . GLN B 1 141 ? -20.098 -12.208 25.406 1.00 22.28 170 GLN B N 1
ATOM 4674 C CA . GLN B 1 141 ? -20.504 -12.698 26.726 1.00 25.52 170 GLN B CA 1
ATOM 4675 C C . GLN B 1 141 ? -19.849 -11.868 27.817 1.00 27.45 170 GLN B C 1
ATOM 4676 O O . GLN B 1 141 ? -18.668 -12.057 28.145 1.00 25.56 170 GLN B O 1
ATOM 4690 N N . GLY B 1 142 ? -20.637 -10.961 28.397 1.00 30.09 171 GLY B N 1
ATOM 4691 C CA . GLY B 1 142 ? -20.140 -10.058 29.417 1.00 33.88 171 GLY B CA 1
ATOM 4692 C C . GLY B 1 142 ? -18.791 -9.531 28.996 1.00 29.75 171 GLY B C 1
ATOM 4693 O O . GLY B 1 142 ? -18.631 -9.165 27.833 1.00 36.87 171 GLY B O 1
ATOM 4697 N N . ALA B 1 143 ? -17.806 -9.570 29.898 1.00 32.35 172 ALA B N 1
ATOM 4698 C CA . ALA B 1 143 ? -16.423 -9.221 29.592 1.00 26.86 172 ALA B CA 1
ATOM 4699 C C . ALA B 1 143 ? -15.504 -10.453 29.613 1.00 27.89 172 ALA B C 1
ATOM 4700 O O . ALA B 1 143 ? -14.309 -10.354 29.880 1.00 31.23 172 ALA B O 1
ATOM 4707 N N . LYS B 1 144 ? -16.057 -11.638 29.371 1.00 22.20 173 LYS B N 1
ATOM 4708 C CA . LYS B 1 144 ? -15.330 -12.902 29.431 1.00 21.14 173 LYS B CA 1
ATOM 4709 C C . LYS B 1 144 ? -14.937 -13.429 28.061 1.00 18.33 173 LYS B C 1
ATOM 4710 O O . LYS B 1 144 ? -13.895 -14.087 27.920 1.00 19.01 173 LYS B O 1
ATOM 4729 N N . TYR B 1 145 ? -15.780 -13.229 27.062 1.00 17.26 174 TYR B N 1
ATOM 4730 C CA . TYR B 1 145 ? -15.614 -13.891 25.775 1.00 19.22 174 TYR B CA 1
ATOM 4731 C C . TYR B 1 145 ? -16.266 -13.047 24.698 1.00 19.85 174 TYR B C 1
ATOM 4732 O O . TYR B 1 145 ? -17.359 -12.496 24.893 1.00 19.53 174 TYR B O 1
ATOM 4750 N N . PHE B 1 146 ? -15.631 -12.980 23.533 1.00 16.71 175 PHE B N 1
ATOM 4751 C CA . PHE B 1 146 ? -16.341 -12.532 22.353 1.00 16.54 175 PHE B CA 1
ATOM 4752 C C . PHE B 1 146 ? -15.853 -13.298 21.148 1.00 17.29 175 PHE B C 1
ATOM 4753 O O . PHE B 1 146 ? -14.763 -13.853 21.127 1.00 17.01 175 PHE B O 1
ATOM 4770 N N . ARG B 1 147 ? -16.720 -13.327 20.144 1.00 18.52 176 ARG B N 1
ATOM 4771 C CA A ARG B 1 147 ? -16.469 -14.015 18.889 0.20 17.92 176 ARG B CA 1
ATOM 4772 C CA B ARG B 1 147 ? -16.467 -14.013 18.892 0.80 18.00 176 ARG B CA 1
ATOM 4773 C C . ARG B 1 147 ? -16.871 -13.079 17.761 1.00 20.35 176 ARG B C 1
ATOM 4774 O O . ARG B 1 147 ? -17.992 -12.559 17.760 1.00 20.05 176 ARG B O 1
ATOM 4813 N N . VAL B 1 148 ? -15.940 -12.833 16.833 1.00 18.45 177 VAL B N 1
ATOM 4814 C CA . VAL B 1 148 ? -16.155 -11.955 15.682 1.00 19.99 177 VAL B CA 1
ATOM 4815 C C . VAL B 1 148 ? -16.057 -12.785 14.413 1.00 19.06 177 VAL B C 1
ATOM 4816 O O . VAL B 1 148 ? -15.111 -13.562 14.246 1.00 21.41 177 VAL B O 1
ATOM 4829 N N . LYS B 1 149 ? -17.028 -12.615 13.515 1.00 19.77 178 LYS B N 1
ATOM 4830 C CA . LYS B 1 149 ? -16.874 -13.118 12.161 1.00 20.26 178 LYS B CA 1
ATOM 4831 C C . LYS B 1 149 ? -16.042 -12.113 11.386 1.00 19.47 178 LYS B C 1
ATOM 4832 O O . LYS B 1 149 ? -16.413 -10.945 11.271 1.00 20.53 178 LYS B O 1
ATOM 4851 N N . MET B 1 150 ? -14.904 -12.565 10.894 1.00 21.93 179 MET B N 1
ATOM 4852 C CA A MET B 1 150 ? -13.963 -11.734 10.154 0.28 21.30 179 MET B CA 1
ATOM 4853 C CA B MET B 1 150 ? -13.990 -11.725 10.152 0.72 21.45 179 MET B CA 1
ATOM 4854 C C . MET B 1 150 ? -14.021 -12.169 8.697 1.00 21.02 179 MET B C 1
ATOM 4855 O O . MET B 1 150 ? -13.709 -13.320 8.395 1.00 22.79 179 MET B O 1
ATOM 4881 N N . ASP B 1 151 ? -14.366 -11.235 7.821 1.00 20.15 180 ASP B N 1
ATOM 4882 C CA A ASP B 1 151 ? -14.334 -11.437 6.367 0.56 22.98 180 ASP B CA 1
ATOM 4883 C CA B ASP B 1 151 ? -14.345 -11.429 6.368 0.44 22.97 180 ASP B CA 1
ATOM 4884 C C . ASP B 1 151 ? -13.139 -10.665 5.808 1.00 23.86 180 ASP B C 1
ATOM 4885 O O . ASP B 1 151 ? -13.081 -9.436 5.903 1.00 24.60 180 ASP B O 1
ATOM 4900 N N . ILE B 1 152 ? -12.155 -11.380 5.273 1.00 18.63 181 ILE B N 1
ATOM 4901 C CA . ILE B 1 152 ? -10.954 -10.772 4.711 1.00 19.53 181 ILE B CA 1
ATOM 4902 C C . ILE B 1 152 ? -11.137 -10.676 3.208 1.00 20.20 181 ILE B C 1
ATOM 4903 O O . ILE B 1 152 ? -11.289 -11.697 2.526 1.00 22.03 181 ILE B O 1
ATOM 4919 N N . LYS B 1 153 ? -11.120 -9.459 2.684 1.00 19.78 182 LYS B N 1
ATOM 4920 C CA . LYS B 1 153 ? -11.276 -9.249 1.251 1.00 20.46 182 LYS B CA 1
ATOM 4921 C C . LYS B 1 153 ? -10.042 -8.539 0.745 1.00 20.32 182 LYS B C 1
ATOM 4922 O O . LYS B 1 153 ? -9.795 -7.372 1.085 1.00 22.73 182 LYS B O 1
ATOM 4941 N N . LEU B 1 154 ? -9.292 -9.204 -0.117 1.00 21.57 183 LEU B N 1
ATOM 4942 C CA . LEU B 1 154 ? -8.067 -8.624 -0.633 1.00 19.94 183 LEU B CA 1
ATOM 4943 C C . LEU B 1 154 ? -8.384 -8.121 -2.034 1.00 23.28 183 LEU B C 1
ATOM 4944 O O . LEU B 1 154 ? -9.043 -8.819 -2.810 1.00 24.57 183 LEU B O 1
ATOM 4960 N N . TYR B 1 155 ? -8.028 -6.868 -2.301 1.00 24.97 184 TYR B N 1
ATOM 4961 C CA . TYR B 1 155 ? -8.323 -6.233 -3.579 1.00 27.98 184 TYR B CA 1
ATOM 4962 C C . TYR B 1 155 ? -7.072 -5.976 -4.386 1.00 29.99 184 TYR B C 1
ATOM 4963 O O . TYR B 1 155 ? -7.171 -5.558 -5.552 1.00 30.56 184 TYR B O 1
ATOM 4981 N N . GLU B 1 156 ? -5.909 -6.237 -3.812 1.00 24.74 185 GLU B N 1
ATOM 4982 C CA . GLU B 1 156 ? -4.646 -6.323 -4.522 1.00 29.81 185 GLU B CA 1
ATOM 4983 C C . GLU B 1 156 ? -4.028 -7.644 -4.098 1.00 34.74 185 GLU B C 1
ATOM 4984 O O . GLU B 1 156 ? -3.849 -7.888 -2.897 1.00 30.91 185 GLU B O 1
ATOM 4996 N N . CYS B 1 157 ? -3.733 -8.498 -5.079 1.00 36.68 186 CYS B N 1
ATOM 4997 C CA A CYS B 1 157 ? -3.324 -9.875 -4.838 0.55 35.77 186 CYS B CA 1
ATOM 4998 C CA B CYS B 1 157 ? -3.315 -9.868 -4.836 0.45 35.85 186 CYS B CA 1
ATOM 4999 C C . CYS B 1 157 ? -2.211 -10.251 -5.799 1.00 44.06 186 CYS B C 1
ATOM 5000 O O . CYS B 1 157 ? -2.202 -9.825 -6.955 1.00 39.54 186 CYS B O 1
ATOM 5012 N N . TYR B 1 158 ? -1.305 -11.088 -5.317 1.00 44.17 187 TYR B N 1
ATOM 5013 C CA . TYR B 1 158 ? -0.214 -11.588 -6.129 1.00 48.19 187 TYR B CA 1
ATOM 5014 C C . TYR B 1 158 ? 0.039 -13.059 -5.814 1.00 55.45 187 TYR B C 1
ATOM 5015 O O . TYR B 1 158 ? 1.022 -13.637 -6.278 1.00 55.92 187 TYR B O 1
#